Protein AF-A0AAD0YSM2-F1 (afdb_monomer_lite)

Secondary structure (DSSP, 8-state):
--HHHHHHHHGGG-EEEEEEEE--TTS---EEE-TTSSEEEEEEETTEEEEEEEETTEEEEEE--GGGS-GGGSEEEEEEEE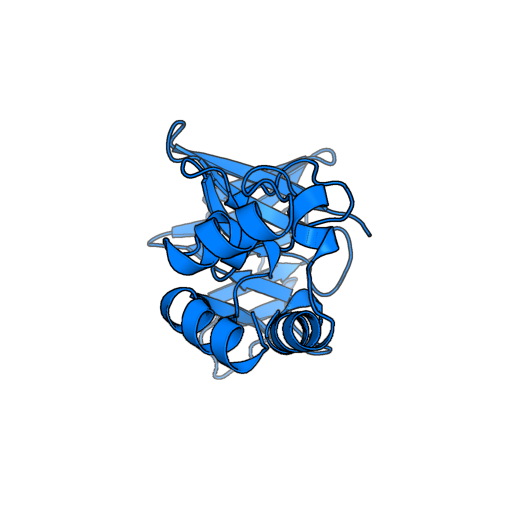EEPPPHHHHHHH--HHHHHHHHHTT--TT-HHHHHTT--HHHHHHHHHH-GGG--S-EEEEEES-PPPPTT-SS-GGG-TTEEEEEEE-SSSSSEEEEEEETTTTEEEEEEE--

Structure (mmCIF, N/CA/C/O backbone):
data_AF-A0AAD0YSM2-F1
#
_entry.id   AF-A0AAD0YSM2-F1
#
loop_
_atom_site.group_PDB
_atom_site.id
_atom_site.type_symbol
_atom_site.label_atom_id
_atom_site.label_alt_id
_atom_site.label_comp_id
_atom_site.label_asym_id
_atom_site.label_entity_id
_atom_site.label_seq_id
_atom_site.pdbx_PDB_ins_code
_atom_site.Cartn_x
_atom_site.Cartn_y
_atom_site.Cartn_z
_atom_site.occupancy
_atom_site.B_iso_or_equiv
_atom_site.auth_seq_id
_atom_site.auth_comp_id
_atom_site.auth_asym_id
_atom_site.auth_atom_id
_atom_site.pdbx_PDB_model_num
ATOM 1 N N . MET A 1 1 ? 18.118 -4.191 -19.104 1.00 91.50 1 MET A N 1
ATOM 2 C CA . MET A 1 1 ? 18.807 -3.754 -17.877 1.00 91.50 1 MET A CA 1
ATOM 3 C C . MET A 1 1 ? 19.107 -4.979 -17.035 1.00 91.50 1 MET A C 1
ATOM 5 O O . MET A 1 1 ? 18.398 -5.968 -17.171 1.00 91.50 1 MET A O 1
ATOM 9 N N . ASN A 1 2 ? 20.163 -4.954 -16.226 1.00 94.19 2 ASN A N 1
ATOM 10 C CA . ASN A 1 2 ? 20.453 -6.033 -15.276 1.00 94.19 2 ASN A CA 1
ATOM 11 C C . ASN A 1 2 ? 19.866 -5.731 -13.883 1.00 94.19 2 ASN A C 1
ATOM 13 O O . ASN A 1 2 ? 19.372 -4.631 -13.636 1.00 94.19 2 ASN A O 1
ATOM 17 N N . ILE A 1 3 ? 19.942 -6.704 -12.973 1.00 96.00 3 ILE A N 1
ATOM 18 C CA . ILE A 1 3 ? 19.353 -6.595 -11.633 1.00 96.00 3 IL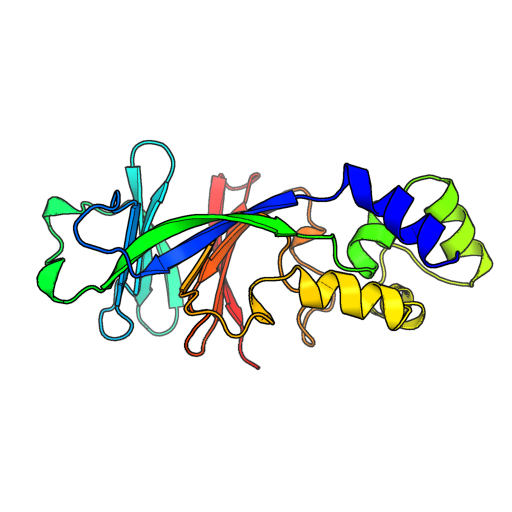E A CA 1
ATOM 19 C C . ILE A 1 3 ? 19.939 -5.454 -10.790 1.00 96.00 3 ILE A C 1
ATOM 21 O O . ILE A 1 3 ? 19.201 -4.789 -10.068 1.00 96.00 3 ILE A O 1
ATOM 25 N N . ASP A 1 4 ? 21.239 -5.180 -10.903 1.00 97.00 4 ASP A N 1
ATOM 26 C CA . ASP A 1 4 ? 21.887 -4.111 -10.135 1.00 97.00 4 ASP A CA 1
ATOM 27 C C . ASP A 1 4 ? 21.393 -2.733 -10.586 1.00 97.00 4 ASP A C 1
ATOM 29 O O . ASP A 1 4 ? 21.067 -1.888 -9.752 1.00 97.00 4 ASP A O 1
ATOM 33 N N . GLN A 1 5 ? 21.246 -2.537 -11.901 1.00 96.81 5 GLN A N 1
ATOM 34 C CA . GLN A 1 5 ? 20.650 -1.326 -12.465 1.00 96.81 5 GLN A CA 1
ATOM 35 C C . GLN A 1 5 ? 19.198 -1.164 -12.006 1.00 96.81 5 GLN A C 1
ATOM 37 O O . GLN A 1 5 ? 18.800 -0.074 -11.611 1.00 96.81 5 GLN A O 1
ATOM 42 N N . LEU A 1 6 ? 18.402 -2.238 -12.013 1.00 97.31 6 LEU A N 1
ATOM 43 C CA . LEU A 1 6 ? 17.011 -2.182 -11.553 1.00 97.31 6 LEU A CA 1
ATOM 44 C C . LEU A 1 6 ? 16.915 -1.800 -10.069 1.00 97.31 6 LEU A C 1
ATOM 46 O O . LEU A 1 6 ? 16.130 -0.923 -9.717 1.00 97.31 6 LEU A O 1
ATOM 50 N N . LYS A 1 7 ? 17.753 -2.388 -9.205 1.00 97.12 7 LYS A N 1
ATOM 51 C CA . LYS A 1 7 ? 17.823 -2.031 -7.777 1.00 97.12 7 LYS A CA 1
ATOM 52 C C . LYS A 1 7 ? 18.184 -0.567 -7.564 1.00 97.12 7 LYS A C 1
ATOM 54 O O . LYS A 1 7 ? 17.585 0.075 -6.704 1.00 97.12 7 LYS A O 1
ATOM 59 N N . GLU A 1 8 ? 19.154 -0.055 -8.322 1.00 97.62 8 GLU A N 1
ATOM 60 C CA . GLU A 1 8 ? 19.565 1.350 -8.273 1.00 97.62 8 GLU A CA 1
ATOM 61 C C . GLU A 1 8 ? 18.401 2.274 -8.644 1.00 97.62 8 GLU A C 1
ATOM 63 O O . GLU A 1 8 ? 18.082 3.193 -7.889 1.00 97.62 8 GLU A O 1
ATOM 68 N N . LYS A 1 9 ? 17.719 1.993 -9.762 1.00 97.62 9 LYS A N 1
ATOM 69 C CA . LYS A 1 9 ? 16.565 2.782 -10.214 1.00 97.62 9 LYS A CA 1
ATOM 70 C C . LYS A 1 9 ? 15.365 2.683 -9.273 1.00 97.62 9 LYS A C 1
ATOM 72 O O . LYS A 1 9 ? 14.605 3.640 -9.169 1.00 97.62 9 LYS A O 1
ATOM 77 N N . ALA A 1 10 ? 15.206 1.564 -8.568 1.00 97.62 10 ALA A N 1
ATOM 78 C CA . ALA A 1 10 ? 14.130 1.365 -7.604 1.00 97.62 10 ALA A CA 1
ATOM 79 C C . ALA A 1 10 ? 14.335 2.130 -6.288 1.00 97.62 10 ALA A C 1
ATOM 81 O O . ALA A 1 10 ? 13.344 2.489 -5.658 1.00 97.62 10 ALA A O 1
ATOM 82 N N . GLN A 1 11 ? 15.579 2.423 -5.876 1.00 97.00 11 GLN A N 1
ATOM 83 C CA . GLN A 1 11 ? 15.870 3.119 -4.609 1.00 97.00 11 GLN A CA 1
ATOM 84 C C . GLN A 1 11 ? 15.017 4.377 -4.355 1.00 97.00 11 GLN A C 1
ATOM 86 O O . GLN A 1 11 ? 14.411 4.462 -3.287 1.00 97.00 11 GLN A O 1
ATOM 91 N N . PRO A 1 12 ? 14.912 5.353 -5.284 1.00 96.62 12 PRO A N 1
ATOM 92 C CA . PRO A 1 12 ? 14.093 6.550 -5.063 1.00 96.62 12 PRO A CA 1
ATOM 93 C C . PRO A 1 12 ? 12.584 6.269 -4.995 1.00 96.62 12 PRO A C 1
ATOM 95 O O . PRO A 1 12 ? 11.820 7.144 -4.594 1.00 96.62 12 PRO A O 1
ATOM 98 N N . MET A 1 13 ? 12.153 5.077 -5.405 1.00 97.00 13 MET A N 1
ATOM 99 C CA . MET A 1 13 ? 10.760 4.643 -5.448 1.00 97.00 13 MET A CA 1
ATOM 100 C C . MET A 1 13 ? 10.394 3.699 -4.295 1.00 97.00 13 MET A C 1
ATOM 102 O O . MET A 1 13 ? 9.237 3.296 -4.187 1.00 97.00 13 MET A O 1
ATOM 106 N N . ILE A 1 14 ? 11.336 3.340 -3.421 1.00 97.88 14 ILE A N 1
ATOM 107 C CA . ILE A 1 14 ? 11.020 2.575 -2.213 1.00 97.88 14 ILE A CA 1
ATOM 108 C C . ILE A 1 14 ? 10.088 3.413 -1.338 1.00 97.88 14 ILE A C 1
ATOM 110 O O . ILE A 1 14 ? 10.361 4.578 -1.035 1.00 97.88 14 ILE A O 1
ATOM 114 N N . ARG A 1 15 ? 8.966 2.818 -0.933 1.00 97.31 15 ARG A N 1
ATOM 115 C CA . ARG A 1 15 ? 7.961 3.487 -0.106 1.00 97.31 15 ARG A CA 1
ATOM 116 C C . ARG A 1 15 ? 7.913 2.865 1.276 1.00 97.31 15 ARG A C 1
ATOM 118 O O . ARG A 1 15 ? 7.951 1.647 1.426 1.00 97.31 15 ARG A O 1
ATOM 125 N N . LYS A 1 16 ? 7.771 3.718 2.290 1.00 97.25 16 LYS A N 1
ATOM 126 C CA . LYS A 1 16 ? 7.485 3.271 3.652 1.00 97.25 16 LYS A CA 1
ATOM 127 C C . LYS A 1 16 ? 6.050 2.778 3.748 1.00 97.25 16 LYS A C 1
ATOM 129 O O . LYS A 1 16 ? 5.141 3.424 3.222 1.00 97.25 16 LYS A O 1
ATOM 134 N N . ALA A 1 17 ? 5.865 1.694 4.482 1.00 96.94 17 ALA A N 1
ATOM 135 C CA . ALA A 1 17 ? 4.561 1.190 4.862 1.00 96.94 17 ALA A CA 1
ATOM 136 C C . ALA A 1 17 ? 4.496 0.958 6.371 1.00 96.94 17 ALA A C 1
ATOM 138 O O . ALA A 1 17 ? 5.507 0.693 7.026 1.00 96.94 17 ALA A O 1
ATOM 139 N N . LYS A 1 18 ? 3.287 1.060 6.917 1.00 97.06 18 LYS A N 1
ATOM 140 C CA . LYS A 1 18 ? 2.985 0.667 8.293 1.00 97.06 18 LYS A CA 1
ATOM 141 C C . LYS A 1 18 ? 2.187 -0.620 8.262 1.00 97.06 18 LYS A C 1
ATOM 143 O O . LYS A 1 18 ? 1.128 -0.652 7.649 1.00 97.06 18 LYS A O 1
ATOM 148 N N . LEU A 1 19 ? 2.691 -1.657 8.908 1.00 96.94 19 LEU A N 1
ATOM 149 C CA . LEU A 1 19 ? 2.036 -2.953 9.018 1.00 96.94 19 LEU A CA 1
ATOM 150 C C . LEU A 1 19 ? 1.260 -2.989 10.328 1.00 96.94 19 LEU A C 1
ATOM 152 O O . LEU A 1 19 ? 1.814 -2.634 11.370 1.00 96.94 19 LEU A O 1
ATOM 156 N N . PHE A 1 20 ? 0.010 -3.431 10.268 1.00 96.94 20 PHE A N 1
ATOM 157 C CA . PHE A 1 20 ? -0.835 -3.607 11.440 1.00 96.94 20 PHE A CA 1
ATOM 158 C C . PHE A 1 20 ? -0.784 -5.060 11.896 1.00 96.94 20 PHE A C 1
ATOM 160 O O . PHE A 1 20 ? -1.179 -5.964 11.161 1.00 96.94 20 PHE A O 1
ATOM 167 N N . THR A 1 21 ? -0.298 -5.270 13.114 1.00 95.94 21 THR A N 1
ATOM 168 C CA . THR A 1 21 ? -0.151 -6.587 13.751 1.00 95.94 21 THR A CA 1
ATOM 169 C C . THR A 1 21 ? -0.798 -6.566 15.132 1.00 95.94 21 THR A C 1
ATOM 171 O O . THR A 1 21 ? -0.990 -5.489 15.698 1.00 95.94 21 THR A O 1
ATOM 174 N N . SER A 1 22 ? -1.096 -7.732 15.710 1.00 96.19 22 SER A N 1
ATOM 175 C CA . SER A 1 22 ? -1.656 -7.836 17.068 1.00 96.19 22 SER A CA 1
ATOM 176 C C . SER A 1 22 ? -0.847 -7.037 18.096 1.00 96.19 22 SER A C 1
ATOM 178 O O . SER A 1 22 ? 0.371 -7.192 18.195 1.00 96.19 22 SER A O 1
ATOM 180 N N . ALA A 1 23 ? -1.531 -6.197 18.872 1.00 97.12 23 ALA A N 1
ATOM 181 C CA . ALA A 1 23 ? -0.944 -5.431 19.965 1.00 97.12 23 ALA A CA 1
ATOM 182 C C . ALA A 1 23 ? -0.864 -6.267 21.249 1.00 97.12 23 ALA A C 1
ATOM 184 O O . ALA A 1 23 ? -1.792 -7.000 21.596 1.00 97.12 23 ALA A O 1
ATOM 185 N N . ASN A 1 24 ? 0.218 -6.097 22.003 1.00 95.12 24 ASN A N 1
ATOM 186 C CA . ASN A 1 24 ? 0.296 -6.527 23.396 1.00 95.12 24 ASN A CA 1
ATOM 187 C C . ASN A 1 24 ? -0.180 -5.405 24.352 1.00 95.12 24 ASN A C 1
ATOM 189 O O . ASN A 1 24 ? -0.462 -4.282 23.936 1.00 95.12 24 ASN A O 1
ATOM 193 N N . ASP A 1 25 ? -0.266 -5.694 25.656 1.00 92.12 25 ASP A N 1
ATOM 194 C CA . ASP A 1 25 ? -0.774 -4.741 26.662 1.00 92.12 25 ASP A CA 1
ATOM 195 C C . ASP A 1 25 ? 0.056 -3.452 26.807 1.00 92.12 25 ASP A C 1
ATOM 197 O O . ASP A 1 25 ? -0.462 -2.444 27.292 1.00 92.12 25 ASP A O 1
ATOM 201 N N . ALA A 1 26 ? 1.338 -3.481 26.435 1.00 93.69 26 ALA A N 1
ATOM 202 C CA . ALA A 1 26 ? 2.249 -2.345 26.532 1.00 93.69 26 ALA A CA 1
ATOM 203 C C . ALA A 1 26 ? 2.289 -1.486 25.257 1.00 93.69 26 ALA A C 1
ATOM 205 O O . ALA A 1 26 ? 2.823 -0.375 25.304 1.00 93.69 26 ALA A O 1
ATOM 206 N N . ASP A 1 27 ? 1.745 -1.980 24.144 1.00 95.44 27 ASP A N 1
ATOM 207 C CA . ASP A 1 27 ? 1.767 -1.281 22.863 1.00 95.44 27 ASP A CA 1
ATOM 208 C C . ASP A 1 27 ? 0.724 -0.154 22.806 1.00 95.44 27 ASP A C 1
ATOM 210 O O . ASP A 1 27 ? -0.348 -0.209 23.421 1.00 95.44 27 ASP A O 1
ATOM 214 N N . GLU A 1 28 ? 1.015 0.875 22.005 1.00 93.75 28 GLU A N 1
ATOM 215 C CA . GLU A 1 28 ? -0.007 1.836 21.597 1.00 93.75 28 GLU A CA 1
ATOM 216 C C . GLU A 1 28 ? -0.979 1.160 20.620 1.00 93.75 28 GLU A C 1
ATOM 218 O O . GLU A 1 28 ? -0.577 0.629 19.588 1.00 93.75 28 GLU A O 1
ATOM 223 N N . LYS A 1 29 ? -2.274 1.199 20.942 1.00 95.12 29 LYS A N 1
ATOM 224 C CA . LYS A 1 29 ? -3.337 0.631 20.105 1.00 95.12 29 LYS A CA 1
ATOM 225 C C . LYS A 1 29 ? -3.768 1.663 19.073 1.00 95.12 29 LYS A C 1
ATOM 227 O O . LYS A 1 29 ? -4.443 2.639 19.409 1.00 95.12 29 LYS A O 1
ATOM 232 N N . THR A 1 30 ? -3.363 1.456 17.830 1.00 95.88 30 THR A N 1
ATOM 233 C CA . THR A 1 30 ? -3.569 2.396 16.716 1.00 95.88 30 THR A CA 1
ATOM 234 C C . THR A 1 30 ? -4.654 1.938 15.748 1.00 95.88 30 THR A C 1
ATOM 236 O O . THR A 1 30 ? -5.193 2.759 15.000 1.00 95.88 30 THR A O 1
ATOM 239 N N . ALA A 1 31 ? -5.013 0.654 15.791 1.00 97.88 31 ALA A N 1
ATOM 240 C CA . ALA A 1 31 ? -6.102 0.080 15.022 1.00 97.88 31 ALA A CA 1
ATOM 241 C C . ALA A 1 31 ? -6.778 -1.081 15.768 1.00 97.88 31 ALA A C 1
ATOM 243 O O . ALA A 1 31 ? -6.287 -1.558 16.791 1.00 97.88 31 ALA A O 1
ATOM 244 N N . TYR A 1 32 ? -7.919 -1.515 15.249 1.00 97.88 32 TYR A N 1
ATOM 245 C CA . TYR A 1 32 ? -8.696 -2.653 15.720 1.00 97.88 32 TYR A CA 1
ATOM 246 C C . TYR A 1 32 ? -9.259 -3.397 14.513 1.00 97.88 32 TYR A C 1
ATOM 248 O O . TYR A 1 32 ? -9.601 -2.765 13.516 1.00 97.88 32 TYR A O 1
ATOM 256 N N . THR A 1 33 ? -9.384 -4.715 14.601 1.00 96.75 33 THR A N 1
ATOM 257 C CA . THR A 1 33 ? -10.000 -5.526 13.542 1.00 96.75 33 THR A CA 1
ATOM 258 C C . THR A 1 33 ? -10.954 -6.564 14.118 1.00 96.75 33 THR A C 1
ATOM 260 O O . THR A 1 33 ? -10.734 -7.066 15.227 1.00 96.75 33 THR A O 1
ATOM 263 N N . ASN A 1 34 ? -12.031 -6.849 13.389 1.00 95.06 34 ASN A N 1
ATOM 264 C CA . ASN A 1 34 ? -12.968 -7.924 13.680 1.00 95.06 34 ASN A CA 1
ATOM 265 C C . ASN A 1 34 ? -13.746 -8.329 12.419 1.00 95.06 34 ASN A C 1
ATOM 267 O O . ASN A 1 34 ? -14.662 -7.641 11.983 1.00 95.06 34 ASN A O 1
ATOM 271 N N . GLU A 1 35 ? -13.449 -9.509 11.890 1.00 89.38 35 GLU A N 1
ATOM 272 C CA . GLU A 1 35 ? -14.098 -10.062 10.699 1.00 89.38 35 GLU A CA 1
ATOM 273 C C . GLU A 1 35 ? -15.473 -10.698 10.965 1.00 89.38 35 GLU A C 1
ATOM 275 O O . GLU A 1 35 ? -16.018 -11.406 10.129 1.00 89.38 35 GLU A O 1
ATOM 280 N N . ASN A 1 36 ? -16.068 -10.515 12.136 1.00 90.62 36 ASN A N 1
ATOM 281 C CA . ASN A 1 36 ? -17.442 -10.963 12.386 1.00 90.62 36 ASN A CA 1
ATOM 282 C C . ASN A 1 36 ? -18.404 -9.793 12.587 1.00 90.62 36 ASN A C 1
ATOM 284 O O . ASN A 1 36 ? -19.608 -10.008 12.711 1.00 90.62 36 ASN A O 1
ATOM 288 N N . GLU A 1 37 ? -17.882 -8.569 12.616 1.00 93.75 37 GLU A N 1
ATOM 289 C CA . GLU A 1 37 ? -18.668 -7.352 12.763 1.00 93.75 37 GLU A CA 1
ATOM 290 C C . GLU A 1 37 ? -18.729 -6.604 11.425 1.00 93.75 37 GLU A C 1
ATOM 292 O O . GLU A 1 37 ? -17.757 -6.628 10.671 1.00 93.75 37 GLU A O 1
ATOM 297 N N . PRO A 1 38 ? -19.823 -5.874 11.137 1.00 94.69 38 PRO A N 1
ATOM 298 C CA . PRO A 1 38 ? -19.911 -5.030 9.942 1.00 94.69 38 PRO A CA 1
ATOM 299 C C . PRO A 1 38 ? -18.768 -4.012 9.844 1.00 94.69 38 PRO A C 1
ATOM 301 O O . PRO A 1 38 ? -18.265 -3.718 8.765 1.00 94.69 38 PRO A O 1
ATOM 304 N N . LEU A 1 39 ? -18.322 -3.486 10.985 1.00 96.62 39 LEU A N 1
ATOM 305 C CA . LEU A 1 39 ? -17.166 -2.607 11.071 1.00 96.62 39 LEU A CA 1
ATOM 306 C C . LEU A 1 39 ? -15.891 -3.455 11.183 1.00 96.62 39 LEU A C 1
ATOM 308 O O . LEU A 1 39 ? -15.405 -3.726 12.276 1.00 96.62 39 LEU A O 1
ATOM 312 N N . ARG A 1 40 ? -15.366 -3.886 10.037 1.00 95.75 40 ARG A N 1
ATOM 313 C CA . ARG A 1 40 ? -14.297 -4.890 9.926 1.00 95.75 40 ARG A CA 1
ATOM 314 C C . ARG A 1 40 ? -12.949 -4.408 10.447 1.00 95.75 40 ARG A C 1
ATOM 316 O O . ARG A 1 40 ? -12.225 -5.158 11.090 1.00 95.75 40 ARG A O 1
ATOM 323 N N . PHE A 1 41 ? -12.604 -3.151 10.180 1.00 97.62 41 PHE A N 1
ATOM 324 C CA . PHE A 1 41 ? -11.315 -2.562 10.549 1.00 97.62 41 PHE A CA 1
ATOM 325 C C . PHE A 1 41 ? -11.505 -1.118 10.997 1.00 97.62 41 PHE A C 1
ATOM 327 O O . PHE A 1 41 ? -12.243 -0.369 10.368 1.00 97.62 41 PHE A O 1
ATOM 334 N N . ILE A 1 42 ? -10.835 -0.708 12.069 1.00 98.25 42 ILE A N 1
ATOM 335 C CA . ILE A 1 42 ? -10.905 0.639 12.643 1.00 98.25 42 ILE A CA 1
ATOM 336 C C . ILE A 1 42 ? -9.477 1.134 12.818 1.00 98.25 42 ILE A C 1
ATOM 338 O O . ILE A 1 42 ? -8.661 0.443 13.414 1.00 98.25 42 ILE A O 1
ATOM 342 N N . VAL A 1 43 ? -9.159 2.335 12.351 1.00 98.00 43 VAL A N 1
ATOM 343 C CA . VAL A 1 43 ? -7.798 2.878 12.397 1.00 98.00 43 VAL A CA 1
ATOM 344 C C . VAL A 1 43 ? -7.798 4.360 12.724 1.00 98.00 43 VAL A C 1
ATOM 346 O O . VAL A 1 43 ? -8.646 5.128 12.263 1.00 98.00 43 VAL A O 1
ATOM 349 N N . LYS A 1 44 ? -6.812 4.783 13.514 1.00 94.81 44 LYS A N 1
ATOM 350 C CA . LYS A 1 44 ? -6.548 6.198 13.748 1.00 94.81 44 LYS A CA 1
ATOM 351 C C . LYS A 1 44 ? -5.884 6.783 12.503 1.00 94.81 44 LYS A C 1
ATOM 353 O O . LYS A 1 44 ? -4.703 6.555 12.239 1.00 94.81 44 LYS A O 1
ATOM 358 N N . TYR A 1 45 ? -6.648 7.532 11.716 1.00 92.06 45 TYR A N 1
ATOM 359 C CA . TYR A 1 45 ? -6.196 8.114 10.458 1.00 92.06 45 TYR A CA 1
ATOM 360 C C . TYR A 1 45 ? -6.334 9.637 10.495 1.00 92.06 45 TYR A C 1
ATOM 362 O O . TYR A 1 45 ? -7.432 10.184 10.602 1.00 92.06 45 TYR A O 1
ATOM 370 N N . SER A 1 46 ? -5.193 10.325 10.401 1.00 86.81 46 SER A N 1
ATOM 371 C CA . SER A 1 46 ? -5.088 11.765 10.665 1.00 86.81 46 SER A CA 1
ATOM 372 C C . SER A 1 46 ? -5.568 12.085 12.091 1.00 86.81 46 SER A C 1
ATOM 374 O O . SER A 1 46 ? -5.100 11.452 13.038 1.00 86.81 46 SER A O 1
ATOM 376 N N . ASP A 1 47 ? -6.495 13.030 12.258 1.00 88.94 47 ASP A N 1
ATOM 377 C CA . ASP A 1 47 ? -7.005 13.460 13.567 1.00 88.94 47 ASP A CA 1
ATOM 378 C C . ASP A 1 47 ? -8.335 12.785 13.955 1.00 88.94 47 ASP A C 1
ATOM 380 O O . ASP A 1 47 ? -9.008 13.232 14.885 1.00 88.94 47 ASP A O 1
ATOM 384 N N . GLN A 1 48 ? -8.737 11.717 13.255 1.00 94.62 48 GLN A N 1
ATOM 385 C CA . GLN A 1 48 ? -9.993 11.009 13.513 1.00 94.62 48 GLN A CA 1
ATOM 386 C C . GLN A 1 48 ? -9.849 9.488 13.408 1.00 94.62 48 GLN A C 1
ATOM 388 O O . GLN A 1 48 ? -8.884 8.961 12.854 1.00 94.62 48 GLN A O 1
ATOM 393 N N . TRP A 1 49 ? -10.832 8.774 13.951 1.00 97.38 49 TRP A N 1
ATOM 394 C CA . TRP A 1 49 ? -10.988 7.348 13.704 1.00 97.38 49 TRP A CA 1
ATOM 395 C C . TRP A 1 49 ? -11.758 7.150 12.407 1.00 97.38 49 TRP A C 1
ATOM 397 O O . TRP A 1 49 ? -12.806 7.757 12.194 1.00 97.38 49 TRP A O 1
ATOM 407 N N . MET A 1 50 ? -11.213 6.306 11.547 1.00 98.06 50 MET A N 1
ATOM 408 C CA . MET A 1 50 ? -11.854 5.839 10.329 1.00 98.06 50 MET A CA 1
ATOM 409 C C . MET A 1 50 ? -12.087 4.343 10.463 1.00 98.06 50 MET A C 1
ATOM 411 O O . MET A 1 50 ? -11.369 3.673 11.207 1.00 98.06 50 MET A O 1
ATOM 415 N N . GLY A 1 51 ? -13.049 3.808 9.730 1.00 97.56 51 GLY A N 1
ATOM 416 C CA . GLY A 1 51 ? -13.240 2.377 9.677 1.00 97.56 51 GLY A CA 1
ATOM 417 C C . GLY A 1 51 ? -13.752 1.882 8.342 1.00 97.56 51 GLY A C 1
ATOM 418 O O . GLY A 1 51 ? -14.435 2.602 7.615 1.00 97.56 51 GLY A O 1
ATOM 419 N N . LEU A 1 52 ? -13.368 0.646 8.041 1.00 97.94 52 LEU A N 1
ATOM 420 C CA . LEU A 1 52 ? -13.869 -0.136 6.932 1.00 97.94 52 LEU A CA 1
ATOM 421 C C . LEU A 1 52 ? -15.176 -0.795 7.369 1.00 97.94 52 LEU A C 1
ATOM 423 O O . LEU A 1 52 ? -15.167 -1.684 8.219 1.00 97.94 52 LEU A O 1
ATOM 427 N N . MET A 1 53 ? -16.282 -0.320 6.814 1.00 96.88 53 MET A N 1
ATOM 428 C CA . MET A 1 53 ? -17.617 -0.856 7.032 1.00 96.88 53 MET A CA 1
ATOM 429 C C . MET A 1 53 ? -18.020 -1.711 5.836 1.00 96.88 53 MET A C 1
ATOM 431 O O . MET A 1 53 ? -17.840 -1.286 4.696 1.00 96.88 53 MET A O 1
ATOM 435 N N . GLU A 1 54 ? -18.603 -2.868 6.106 1.00 95.44 54 GLU A N 1
ATOM 436 C CA . GLU A 1 54 ? -19.258 -3.722 5.124 1.00 95.44 54 GLU A CA 1
ATOM 437 C C . GLU A 1 54 ? -20.770 -3.706 5.357 1.00 95.44 54 GLU A C 1
ATOM 439 O O . GLU A 1 54 ? -21.262 -4.093 6.420 1.00 95.44 54 GLU A O 1
ATOM 444 N N . GLU A 1 55 ? -21.521 -3.265 4.352 1.00 94.00 55 GLU A N 1
ATOM 445 C CA . GLU A 1 55 ? -22.980 -3.293 4.353 1.00 94.00 55 GLU A CA 1
ATOM 446 C C . GLU A 1 55 ? -23.473 -3.846 3.018 1.00 94.00 55 GLU A C 1
ATOM 448 O O . GLU A 1 55 ? -23.145 -3.308 1.970 1.00 94.00 55 GLU A O 1
ATOM 453 N N . GLN A 1 56 ? -24.305 -4.893 3.052 1.00 90.12 56 GLN A N 1
ATOM 454 C CA . GLN A 1 56 ? -24.896 -5.490 1.840 1.00 90.12 56 GLN A CA 1
ATOM 455 C C . GLN A 1 56 ? -23.850 -5.901 0.788 1.00 90.12 56 GLN A C 1
ATOM 457 O O . GLN A 1 56 ? -24.063 -5.677 -0.400 1.00 90.12 56 GLN A O 1
ATOM 462 N N . ASP A 1 57 ? -22.744 -6.499 1.237 1.00 86.12 57 ASP A N 1
ATOM 463 C CA . ASP A 1 57 ? -21.619 -6.921 0.393 1.00 86.12 57 ASP A CA 1
ATOM 464 C C . ASP A 1 57 ? -20.882 -5.746 -0.299 1.00 86.12 57 ASP A C 1
ATOM 466 O O . ASP A 1 57 ? -20.148 -5.946 -1.261 1.00 86.12 57 ASP A O 1
ATOM 470 N N . GLU A 1 58 ? -21.054 -4.508 0.185 1.00 94.19 58 GLU A N 1
ATOM 471 C CA . GLU A 1 58 ? -20.296 -3.335 -0.263 1.00 94.19 58 GLU A CA 1
ATOM 472 C C . GLU A 1 58 ? -19.408 -2.788 0.860 1.00 94.19 58 GLU A C 1
ATOM 474 O O . GLU A 1 58 ? -19.847 -2.588 1.998 1.00 94.19 58 GLU A O 1
ATOM 479 N N . PHE A 1 59 ? -18.153 -2.487 0.522 1.00 96.75 59 PHE A N 1
ATOM 480 C CA . PHE A 1 59 ? -17.191 -1.896 1.446 1.00 96.75 59 PHE A CA 1
ATOM 481 C C . PHE A 1 59 ? -17.151 -0.371 1.334 1.00 96.75 59 PHE A C 1
ATOM 483 O O . PHE A 1 59 ? -17.111 0.200 0.244 1.00 96.75 59 PHE A O 1
ATOM 490 N N . SER A 1 60 ? -17.069 0.309 2.476 1.00 97.44 60 SER A N 1
ATOM 491 C CA . SER A 1 60 ? -16.894 1.760 2.552 1.00 97.44 60 SER A CA 1
ATOM 492 C C . SER A 1 60 ? -15.911 2.145 3.655 1.00 97.44 60 SER A C 1
ATOM 494 O O . SER A 1 60 ? -15.822 1.479 4.684 1.00 97.44 60 SER A O 1
ATOM 496 N N . PHE A 1 61 ? -15.154 3.224 3.447 1.00 97.88 61 PHE A N 1
ATOM 497 C CA . PHE A 1 61 ? -14.200 3.732 4.433 1.00 97.88 61 PHE A CA 1
ATOM 498 C C . PHE A 1 61 ? -14.671 5.082 4.971 1.00 97.88 61 PHE A C 1
ATOM 500 O O . PHE A 1 61 ? -14.634 6.097 4.272 1.00 97.88 61 PHE A O 1
ATOM 507 N N . VAL A 1 62 ? -15.160 5.089 6.212 1.00 96.81 62 VAL A N 1
ATOM 508 C CA . VAL A 1 62 ? -15.934 6.208 6.771 1.00 96.81 62 VAL A CA 1
ATOM 509 C C . VAL A 1 62 ? -15.456 6.608 8.169 1.00 96.81 62 VAL A C 1
ATOM 511 O O . VAL A 1 62 ? -14.863 5.790 8.871 1.00 96.81 62 VAL A O 1
ATOM 514 N N . PRO A 1 63 ? -15.694 7.859 8.608 1.00 97.00 63 PRO A N 1
ATOM 515 C CA . PRO A 1 63 ? -15.415 8.267 9.981 1.00 97.00 63 PRO A CA 1
ATOM 516 C C . PRO A 1 63 ? -16.223 7.456 11.000 1.00 97.00 63 PRO A C 1
ATOM 518 O O . PRO A 1 63 ? -17.400 7.170 10.787 1.00 97.00 63 PRO A O 1
ATOM 521 N N . VAL A 1 64 ? -15.605 7.144 12.140 1.00 96.69 64 VAL A N 1
ATOM 522 C CA . VAL A 1 64 ? -16.204 6.343 13.215 1.00 96.69 64 VAL A CA 1
ATOM 523 C C . VAL A 1 64 ? -16.074 7.065 14.556 1.00 96.69 64 VAL A C 1
ATOM 525 O O . VAL A 1 64 ? -15.020 7.594 14.905 1.00 96.69 64 VAL A O 1
ATOM 528 N N . HIS A 1 65 ? -17.144 7.041 15.351 1.00 95.06 65 HIS A N 1
ATOM 529 C CA . HIS A 1 65 ? -17.108 7.434 16.760 1.00 95.06 65 HIS A CA 1
ATOM 530 C C . HIS A 1 65 ? -16.709 6.230 17.611 1.00 95.06 65 HIS A C 1
ATOM 532 O O . HIS A 1 65 ? -17.566 5.447 18.019 1.00 95.06 65 HIS A O 1
ATOM 538 N N . ILE A 1 66 ? -15.407 6.057 17.845 1.00 94.19 66 ILE A N 1
ATOM 539 C CA . ILE A 1 66 ? -14.872 4.846 18.482 1.00 94.19 66 ILE A CA 1
ATOM 540 C C . ILE A 1 66 ? -15.455 4.592 19.880 1.00 94.19 66 ILE A C 1
ATOM 542 O O . ILE A 1 66 ? -15.592 3.446 20.289 1.00 94.19 66 ILE A O 1
ATOM 546 N N . GLU A 1 67 ? -15.865 5.637 20.605 1.00 93.94 67 GLU A N 1
ATOM 547 C CA . GLU A 1 67 ? -16.457 5.524 21.942 1.00 93.94 67 GLU A CA 1
ATOM 548 C C . GLU A 1 67 ? -17.832 4.837 21.940 1.00 93.94 67 GLU A C 1
ATOM 550 O O . GLU A 1 67 ? -18.305 4.407 22.991 1.00 93.94 67 GLU A O 1
ATOM 555 N N . ALA A 1 68 ? -18.482 4.754 20.776 1.00 93.19 68 ALA A N 1
ATOM 556 C CA . ALA A 1 68 ? -19.746 4.051 20.589 1.00 93.19 68 ALA A CA 1
ATOM 557 C C . ALA A 1 68 ? -19.563 2.579 20.173 1.00 93.19 68 ALA A C 1
ATOM 559 O O . ALA A 1 68 ? -20.555 1.858 20.076 1.00 93.19 68 ALA A O 1
ATOM 560 N N . VAL A 1 69 ? -18.325 2.135 19.925 1.00 95.25 69 VAL A N 1
ATOM 561 C CA . VAL A 1 69 ? -18.004 0.769 19.496 1.00 95.25 69 VAL A CA 1
ATOM 562 C C . VAL A 1 69 ? -17.616 -0.077 20.709 1.00 95.25 69 VAL A C 1
ATOM 564 O O . VAL A 1 69 ? -16.789 0.328 21.527 1.00 95.25 69 VAL A O 1
ATOM 567 N N . ASP A 1 70 ? -18.184 -1.278 20.821 1.00 9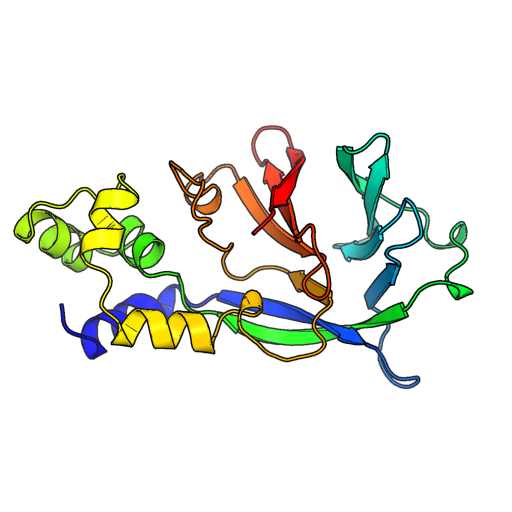4.62 70 ASP A N 1
ATOM 568 C CA . ASP A 1 70 ? -17.731 -2.264 21.803 1.00 94.62 70 ASP A CA 1
ATOM 569 C C . ASP A 1 70 ? -16.433 -2.925 21.322 1.00 94.62 70 ASP A C 1
ATOM 571 O O . ASP A 1 70 ? -16.441 -3.930 20.617 1.00 94.62 70 ASP A O 1
ATOM 575 N N . LEU A 1 71 ? -15.297 -2.350 21.715 1.00 95.75 71 LEU A N 1
ATOM 576 C CA . LEU A 1 71 ? -13.973 -2.852 21.341 1.00 95.75 71 LEU A CA 1
ATOM 577 C C . LEU A 1 71 ? -13.609 -4.189 22.010 1.00 95.75 71 LEU A C 1
ATOM 579 O O . LEU A 1 71 ? -12.557 -4.742 21.704 1.00 95.75 71 LEU A O 1
ATOM 583 N N . SER A 1 72 ? -14.426 -4.716 22.930 1.00 94.50 72 SER A N 1
ATOM 584 C CA . SER A 1 72 ? -14.104 -5.969 23.626 1.00 94.50 72 SER A CA 1
ATOM 585 C C . SER A 1 72 ? -14.169 -7.203 22.721 1.00 94.50 72 SER A C 1
ATOM 587 O O . SER A 1 72 ? -13.532 -8.209 23.034 1.00 94.50 72 SER A O 1
ATOM 589 N N . SER A 1 73 ? -14.892 -7.121 21.598 1.00 94.62 73 SER A N 1
ATOM 590 C CA . SER A 1 73 ? -14.930 -8.165 20.571 1.00 94.62 73 SER A CA 1
ATOM 591 C C . SER A 1 73 ? -13.813 -8.037 19.528 1.00 94.62 73 SER A C 1
ATOM 593 O O . SER A 1 73 ? -13.655 -8.938 18.712 1.00 94.62 73 SER A O 1
ATOM 595 N N . TYR A 1 74 ? -13.029 -6.955 19.547 1.00 97.06 74 TYR A N 1
ATOM 596 C CA . TYR A 1 74 ? -12.023 -6.660 18.528 1.00 97.06 74 TYR A CA 1
ATOM 597 C C . TYR A 1 74 ? -10.619 -7.094 18.946 1.00 97.06 74 TYR A C 1
ATOM 599 O O . TYR A 1 74 ? -10.230 -7.008 20.113 1.00 97.06 74 TYR A O 1
ATOM 607 N N . ILE A 1 75 ? -9.811 -7.466 17.954 1.00 96.31 75 ILE A N 1
ATOM 608 C CA . ILE A 1 75 ? -8.367 -7.622 18.115 1.00 96.31 75 ILE A CA 1
ATOM 609 C C . ILE A 1 75 ? -7.744 -6.229 18.032 1.00 96.31 75 ILE A C 1
ATOM 611 O O . ILE A 1 75 ? -7.874 -5.541 17.020 1.00 96.31 75 ILE A O 1
ATOM 615 N N . ALA A 1 76 ? -7.079 -5.799 19.103 1.00 97.62 76 ALA A N 1
ATOM 616 C CA . ALA A 1 76 ? -6.326 -4.551 19.106 1.00 97.62 76 ALA A CA 1
ATOM 617 C C . ALA A 1 76 ? -5.017 -4.718 18.328 1.00 97.62 76 ALA A C 1
ATOM 619 O O . ALA A 1 76 ? -4.318 -5.718 18.490 1.00 97.62 76 ALA A O 1
ATOM 620 N N . LEU A 1 77 ? -4.672 -3.717 17.525 1.00 97.56 77 LEU A N 1
ATOM 621 C CA . LEU A 1 77 ? -3.518 -3.729 16.638 1.00 97.56 77 LEU A CA 1
ATOM 622 C C . LEU A 1 77 ? -2.569 -2.568 16.951 1.00 97.56 77 LEU A C 1
ATOM 624 O O . LEU A 1 77 ? -2.987 -1.485 17.375 1.00 97.56 77 LEU A O 1
ATOM 628 N N . THR A 1 78 ? -1.286 -2.816 16.715 1.00 97.12 78 THR A N 1
ATOM 629 C CA . THR A 1 78 ? -0.193 -1.840 16.767 1.00 97.12 78 THR A CA 1
ATOM 630 C C . THR A 1 78 ? 0.462 -1.729 15.389 1.00 97.12 78 THR A C 1
ATOM 632 O O . THR A 1 78 ? 0.174 -2.516 14.486 1.00 97.12 78 THR A O 1
ATOM 635 N N . GLU A 1 79 ? 1.339 -0.744 15.216 1.00 95.75 79 GLU A N 1
ATOM 636 C CA . GLU A 1 79 ? 2.048 -0.478 13.964 1.00 95.75 79 GLU A CA 1
ATOM 637 C C . GLU A 1 79 ? 3.525 -0.880 14.050 1.00 95.75 79 GLU A C 1
ATOM 639 O O . GLU A 1 79 ? 4.226 -0.545 15.007 1.00 95.75 79 GLU A O 1
ATOM 644 N N . ARG A 1 80 ? 4.034 -1.501 12.983 1.00 94.62 80 ARG A N 1
ATOM 645 C CA . ARG A 1 80 ? 5.475 -1.606 12.699 1.00 94.62 80 ARG A CA 1
ATOM 646 C C . ARG A 1 80 ? 5.785 -1.013 11.328 1.00 94.62 80 ARG A C 1
ATOM 648 O O . ARG A 1 80 ? 4.967 -1.105 10.418 1.00 94.62 80 ARG A O 1
ATOM 655 N N . GLU A 1 81 ? 6.950 -0.396 11.167 1.00 96.12 81 GLU A N 1
ATOM 656 C CA . GLU A 1 81 ? 7.367 0.162 9.875 1.00 96.12 81 GLU A CA 1
ATOM 657 C C . GLU A 1 81 ? 8.105 -0.879 9.028 1.00 96.12 81 GLU A C 1
ATOM 659 O O . GLU A 1 81 ? 8.858 -1.701 9.551 1.00 96.12 81 GLU A O 1
ATOM 664 N N . THR A 1 82 ? 7.916 -0.803 7.714 1.00 96.06 82 THR A N 1
ATOM 665 C CA . THR A 1 82 ? 8.722 -1.509 6.716 1.00 96.06 82 THR A CA 1
ATOM 666 C C . THR A 1 82 ? 8.933 -0.631 5.481 1.00 96.06 82 THR A C 1
ATOM 668 O O . THR A 1 82 ? 8.337 0.443 5.345 1.00 96.06 82 THR A O 1
ATOM 671 N N . GLU A 1 83 ? 9.769 -1.103 4.568 1.00 96.94 83 GLU A N 1
ATOM 672 C CA . GLU A 1 83 ? 10.019 -0.504 3.263 1.00 96.94 83 GLU A CA 1
ATOM 673 C C . GLU A 1 83 ? 9.655 -1.505 2.167 1.00 96.94 83 GLU A C 1
ATOM 675 O O . GLU A 1 83 ? 10.021 -2.675 2.242 1.00 96.94 83 GLU A O 1
ATOM 680 N N . ILE A 1 84 ? 8.922 -1.038 1.158 1.00 96.94 84 ILE A N 1
ATOM 681 C CA . ILE A 1 84 ? 8.403 -1.865 0.067 1.00 96.94 84 ILE A CA 1
ATOM 682 C C . ILE A 1 84 ? 9.012 -1.370 -1.244 1.00 96.94 84 ILE A C 1
ATOM 684 O O . ILE A 1 84 ? 8.928 -0.176 -1.569 1.00 96.94 84 ILE A O 1
ATOM 688 N N . TYR A 1 85 ? 9.619 -2.285 -2.002 1.00 97.56 85 TYR A N 1
ATOM 689 C CA . TYR A 1 85 ? 10.081 -2.000 -3.361 1.00 97.56 85 TYR A CA 1
ATOM 690 C C . TYR A 1 85 ? 8.884 -1.780 -4.296 1.00 97.56 85 TYR A C 1
ATOM 692 O O . TYR A 1 85 ? 7.826 -2.369 -4.085 1.00 97.56 85 TYR A O 1
ATOM 700 N N . PRO A 1 86 ? 8.997 -0.945 -5.342 1.00 97.06 86 PRO A N 1
ATOM 701 C CA . PRO A 1 86 ? 7.955 -0.893 -6.359 1.00 97.06 86 PRO A CA 1
ATOM 702 C C . PRO A 1 86 ? 7.879 -2.232 -7.110 1.00 97.06 86 PRO A C 1
ATOM 704 O O . PRO A 1 86 ? 8.937 -2.801 -7.416 1.00 97.06 86 PRO A O 1
ATOM 707 N N . PRO A 1 87 ? 6.671 -2.704 -7.477 1.00 95.88 87 PRO A N 1
ATOM 708 C CA . PRO A 1 87 ? 6.545 -3.798 -8.434 1.00 95.88 87 PRO A CA 1
ATOM 709 C C . PRO A 1 87 ? 7.207 -3.405 -9.760 1.00 95.88 87 PRO A C 1
ATOM 711 O O . PRO A 1 87 ? 7.292 -2.214 -10.093 1.00 95.88 87 PRO A O 1
ATOM 714 N N . PHE A 1 88 ? 7.700 -4.397 -10.505 1.00 96.81 88 PHE A N 1
ATOM 715 C CA . PHE A 1 88 ? 8.525 -4.180 -11.698 1.00 96.81 88 PHE A CA 1
ATOM 716 C C . PHE A 1 88 ? 7.845 -3.252 -12.706 1.00 96.81 88 PHE A C 1
ATOM 718 O O . PHE A 1 88 ? 8.438 -2.285 -13.178 1.00 96.81 88 PHE A O 1
ATOM 725 N N . GLU A 1 89 ? 6.570 -3.490 -12.978 1.00 96.75 89 GLU A N 1
ATOM 726 C CA . GLU A 1 89 ? 5.780 -2.750 -13.953 1.00 96.75 89 GLU A CA 1
ATOM 727 C C . GLU A 1 89 ? 5.621 -1.292 -13.527 1.00 96.75 89 GLU A C 1
ATOM 729 O O . GLU A 1 89 ? 5.651 -0.390 -14.355 1.00 96.75 89 GLU A O 1
ATOM 734 N N . THR A 1 90 ? 5.549 -1.021 -12.225 1.00 96.50 90 THR A N 1
ATOM 735 C CA . THR A 1 90 ? 5.484 0.355 -11.719 1.00 96.50 90 THR A CA 1
ATOM 736 C C . THR A 1 90 ? 6.836 1.055 -11.775 1.00 96.50 90 THR A C 1
ATOM 738 O O . THR A 1 90 ? 6.886 2.238 -12.116 1.00 96.50 90 THR A O 1
ATOM 741 N N . LEU A 1 91 ? 7.934 0.339 -11.502 1.00 97.31 91 LEU A N 1
ATOM 742 C CA . LEU A 1 91 ? 9.286 0.851 -11.748 1.00 97.31 91 LEU A CA 1
ATOM 743 C C . LEU A 1 91 ? 9.467 1.218 -13.226 1.00 97.31 91 LEU A C 1
ATOM 745 O O . LEU A 1 91 ? 10.013 2.274 -13.532 1.00 97.31 91 LEU A O 1
ATOM 749 N N . MET A 1 92 ? 8.990 0.371 -14.138 1.00 97.19 92 MET A N 1
ATOM 750 C CA . MET A 1 92 ? 9.076 0.612 -15.577 1.00 97.19 92 MET A CA 1
ATOM 751 C C . MET A 1 92 ? 8.189 1.787 -16.018 1.00 97.19 92 MET A C 1
ATOM 753 O O . MET A 1 92 ? 8.644 2.672 -16.746 1.00 97.19 92 MET A O 1
ATOM 757 N N . HIS A 1 93 ? 6.949 1.846 -15.528 1.00 96.88 93 HIS A N 1
ATOM 758 C CA . HIS A 1 93 ? 5.979 2.888 -15.864 1.00 96.88 93 HIS A CA 1
ATOM 759 C C . HIS A 1 93 ? 6.476 4.300 -15.504 1.00 96.88 93 HIS A C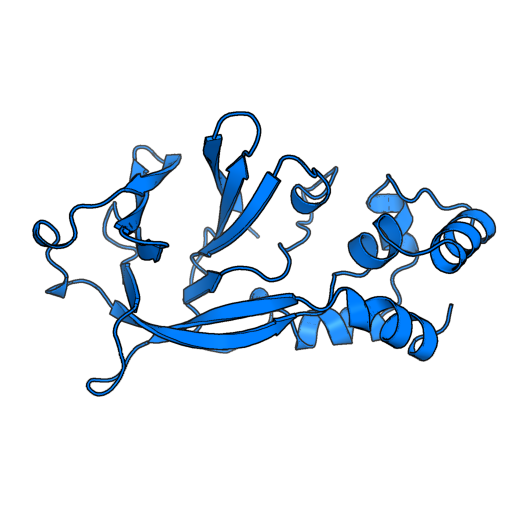 1
ATOM 761 O O . HIS A 1 93 ? 6.426 5.214 -16.333 1.00 96.88 93 HIS A O 1
ATOM 767 N N . TYR A 1 94 ? 7.006 4.470 -14.286 1.00 96.00 94 TYR A N 1
ATOM 768 C CA . TYR A 1 94 ? 7.483 5.760 -13.766 1.00 96.00 94 TYR A CA 1
ATOM 769 C C . TYR A 1 94 ? 8.995 5.975 -13.886 1.00 96.00 94 TYR A C 1
ATOM 771 O O . TYR A 1 94 ? 9.505 7.007 -13.444 1.00 96.00 94 TYR A O 1
ATOM 779 N N . GLY A 1 95 ? 9.718 5.012 -14.454 1.00 94.62 95 GLY A N 1
ATOM 780 C CA . GLY A 1 95 ? 11.168 5.055 -14.554 1.00 94.62 95 GLY A CA 1
ATOM 781 C C . GLY A 1 95 ? 11.690 6.251 -15.347 1.00 94.62 95 GLY A C 1
ATOM 782 O O . GLY A 1 95 ? 10.983 6.855 -16.157 1.00 94.62 95 GLY A O 1
ATOM 783 N N . ASP A 1 96 ? 12.957 6.585 -15.122 1.00 95.75 96 ASP A N 1
ATOM 784 C CA . ASP A 1 96 ? 13.626 7.698 -15.793 1.00 95.75 96 ASP A CA 1
ATOM 785 C C . ASP A 1 96 ? 13.876 7.448 -17.293 1.00 95.75 96 ASP A C 1
ATOM 787 O O . ASP A 1 96 ? 13.527 6.407 -17.846 1.00 95.75 96 ASP A O 1
ATOM 791 N N . GLU A 1 97 ? 14.491 8.421 -17.974 1.00 96.56 97 GLU A N 1
ATOM 792 C CA . GLU A 1 97 ? 14.757 8.362 -19.419 1.00 96.56 97 GLU A CA 1
ATOM 793 C C . GLU A 1 97 ? 15.514 7.095 -19.850 1.00 96.56 97 GLU A C 1
ATOM 795 O O . GLU A 1 97 ? 15.280 6.595 -20.948 1.00 96.56 97 GLU A O 1
ATOM 800 N N . GLU A 1 98 ? 16.387 6.550 -18.997 1.00 97.12 98 GLU A N 1
ATOM 801 C CA . GLU A 1 98 ? 17.125 5.319 -19.295 1.00 97.12 98 GLU A CA 1
ATOM 802 C C . GLU A 1 98 ? 16.195 4.102 -19.296 1.00 97.12 98 GLU A C 1
ATOM 804 O O . GLU A 1 98 ? 16.262 3.285 -20.215 1.00 97.12 98 GLU A O 1
ATOM 809 N N . ILE A 1 99 ? 15.289 4.010 -18.316 1.00 96.81 99 ILE A N 1
ATOM 810 C CA . ILE A 1 99 ? 14.245 2.979 -18.298 1.00 96.81 99 ILE A CA 1
ATOM 811 C C . ILE A 1 99 ? 13.347 3.114 -19.530 1.00 96.81 99 ILE A C 1
ATOM 813 O O . ILE A 1 99 ? 13.098 2.124 -20.215 1.00 96.81 99 ILE A O 1
ATOM 817 N N . GLN A 1 100 ? 12.906 4.333 -19.857 1.00 96.88 100 GLN A N 1
ATOM 818 C CA . GLN A 1 100 ? 12.020 4.552 -21.004 1.00 96.88 100 GLN A CA 1
ATOM 819 C C . GLN A 1 100 ? 12.691 4.178 -22.329 1.00 96.88 100 GLN A C 1
ATOM 821 O O . GLN A 1 100 ? 12.070 3.552 -23.187 1.00 96.88 100 GLN A O 1
ATOM 826 N N . GLN A 1 101 ? 13.974 4.504 -22.488 1.00 97.12 101 GLN A N 1
ATOM 827 C CA . GLN A 1 101 ? 14.750 4.098 -23.654 1.00 97.12 101 GLN A CA 1
ATOM 828 C C . GLN A 1 101 ? 14.902 2.572 -23.722 1.00 97.12 101 GLN A C 1
ATOM 830 O O . GLN A 1 101 ? 14.739 1.991 -24.794 1.00 97.12 101 GLN A O 1
ATOM 835 N N . TRP A 1 102 ? 15.158 1.913 -22.588 1.00 96.94 102 TRP A N 1
ATOM 836 C CA . TRP A 1 102 ? 15.270 0.458 -22.536 1.00 96.94 102 TRP A CA 1
ATOM 837 C C . TRP A 1 102 ? 13.956 -0.246 -22.907 1.00 96.94 102 TRP A C 1
ATOM 839 O O . TRP A 1 102 ? 13.992 -1.213 -23.665 1.00 96.94 102 TRP A O 1
ATOM 849 N N . ILE A 1 103 ? 12.805 0.251 -22.442 1.00 97.00 103 ILE A N 1
ATOM 850 C CA . ILE A 1 103 ? 11.482 -0.281 -22.814 1.00 97.00 103 ILE A CA 1
ATOM 851 C C . ILE A 1 103 ? 11.287 -0.204 -24.337 1.00 97.00 103 ILE A C 1
ATOM 853 O O . ILE A 1 103 ? 10.948 -1.206 -24.963 1.00 97.00 103 ILE A O 1
ATOM 857 N N . LEU A 1 104 ? 11.576 0.952 -24.949 1.00 96.56 104 LEU A N 1
ATOM 858 C CA . LEU A 1 104 ? 11.446 1.146 -26.400 1.00 96.56 104 LEU A CA 1
ATOM 859 C C . LEU A 1 104 ? 12.382 0.237 -27.211 1.00 96.56 104 LEU A C 1
ATOM 861 O O . LEU A 1 104 ? 11.988 -0.282 -28.250 1.00 96.56 104 LEU A O 1
ATOM 865 N N . GLU A 1 105 ? 13.617 0.029 -26.749 1.00 96.50 105 GLU A N 1
ATOM 866 C CA . GLU A 1 105 ? 14.590 -0.863 -27.400 1.00 96.50 105 GLU A CA 1
ATOM 867 C C . GLU A 1 105 ? 14.200 -2.344 -27.346 1.00 96.50 105 GLU A C 1
ATOM 869 O O . GLU A 1 105 ? 14.742 -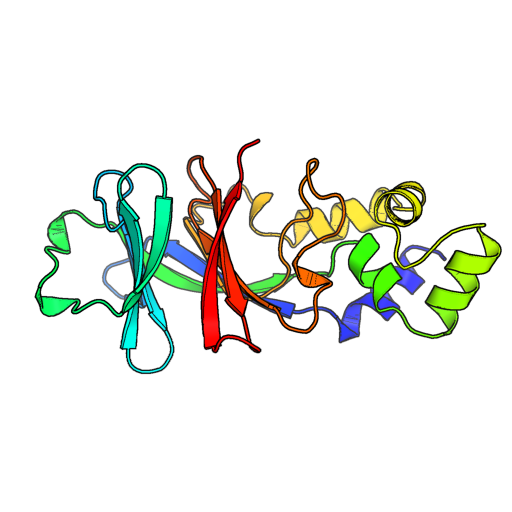3.142 -28.111 1.00 96.50 105 GLU A O 1
ATOM 874 N N . ASN A 1 106 ? 13.283 -2.710 -26.448 1.00 95.19 106 ASN A N 1
ATOM 875 C CA . ASN A 1 106 ? 12.775 -4.070 -26.282 1.00 95.19 106 ASN A CA 1
ATOM 876 C C . ASN A 1 106 ? 11.322 -4.202 -26.772 1.00 95.19 106 ASN A C 1
ATOM 878 O O . ASN A 1 106 ? 10.633 -5.138 -26.380 1.00 95.19 106 ASN A O 1
ATOM 882 N N . ASP A 1 107 ? 10.878 -3.286 -27.645 1.00 95.81 107 ASP A N 1
ATOM 883 C CA . ASP A 1 107 ? 9.543 -3.273 -28.258 1.00 95.81 107 ASP A CA 1
ATOM 884 C C . ASP A 1 107 ? 8.387 -3.246 -27.232 1.00 95.81 107 ASP A C 1
ATOM 886 O O . ASP A 1 107 ? 7.325 -3.824 -27.461 1.00 95.81 107 ASP A O 1
ATOM 890 N N . GLY A 1 108 ? 8.593 -2.584 -26.088 1.00 95.75 108 GLY A N 1
ATOM 891 C CA . GLY A 1 108 ? 7.591 -2.441 -25.031 1.00 95.75 108 GLY A CA 1
ATOM 892 C C . GLY A 1 108 ? 6.808 -1.124 -25.051 1.00 95.75 108 GLY A C 1
ATOM 893 O O . GLY A 1 108 ? 7.241 -0.132 -25.642 1.00 95.75 108 GLY A O 1
ATOM 894 N N . ASP A 1 109 ? 5.689 -1.091 -24.323 1.00 95.69 109 ASP A N 1
ATOM 895 C CA . ASP A 1 109 ? 4.928 0.123 -23.999 1.00 95.69 109 ASP A CA 1
ATOM 896 C C . ASP A 1 109 ? 4.833 0.307 -22.479 1.00 95.69 109 ASP A C 1
ATOM 898 O O . ASP A 1 109 ? 4.325 -0.544 -21.750 1.00 95.69 109 ASP A O 1
ATOM 902 N N . LYS A 1 110 ? 5.293 1.463 -21.994 1.00 95.06 110 LYS A N 1
ATOM 903 C CA . LYS A 1 110 ? 5.268 1.820 -20.572 1.00 95.06 110 LYS A CA 1
ATOM 904 C C . LYS A 1 110 ? 3.861 1.964 -19.983 1.00 95.06 110 LYS A C 1
ATOM 906 O O . LYS A 1 110 ? 3.720 2.010 -18.766 1.00 95.06 110 LYS A O 1
ATOM 911 N N . ASN A 1 111 ? 2.837 2.126 -20.817 1.00 94.94 111 ASN A N 1
ATOM 912 C CA . ASN A 1 111 ? 1.455 2.313 -20.378 1.00 94.94 111 ASN A CA 1
ATOM 913 C C . ASN A 1 111 ? 0.631 1.022 -20.467 1.00 94.94 111 ASN A C 1
ATOM 915 O O . ASN A 1 111 ? -0.539 1.039 -20.094 1.00 94.94 111 ASN A O 1
ATOM 919 N N . GLU A 1 112 ? 1.215 -0.080 -20.944 1.00 95.31 112 GLU A N 1
ATOM 920 C CA . GLU A 1 112 ? 0.534 -1.368 -21.058 1.00 95.31 112 GLU A CA 1
ATOM 921 C C . GLU A 1 112 ? 1.099 -2.362 -20.040 1.00 95.31 112 GLU A C 1
ATOM 923 O O . GLU A 1 112 ? 2.240 -2.814 -20.152 1.00 95.31 112 GLU A O 1
ATOM 928 N N . LEU A 1 113 ? 0.280 -2.750 -19.057 1.00 94.75 113 LEU A N 1
ATOM 929 C CA . LEU A 1 113 ? 0.697 -3.658 -17.987 1.00 94.75 113 LEU A CA 1
ATOM 930 C C . LEU A 1 113 ? 1.246 -4.981 -18.528 1.00 94.75 113 LEU A C 1
ATOM 932 O O . LEU A 1 113 ? 2.334 -5.410 -18.146 1.00 94.75 113 LEU A O 1
ATOM 936 N N . THR A 1 114 ? 0.534 -5.593 -19.473 1.00 93.50 114 THR A N 1
ATOM 937 C CA . THR A 1 114 ? 0.944 -6.857 -20.096 1.00 93.50 114 THR A CA 1
ATOM 938 C C . THR A 1 114 ? 2.252 -6.736 -20.869 1.00 93.50 114 THR A C 1
ATOM 940 O O . THR A 1 114 ? 3.013 -7.700 -20.928 1.00 93.50 114 THR A O 1
ATOM 943 N N . SER A 1 115 ? 2.528 -5.566 -21.459 1.00 94.62 115 SER A N 1
ATOM 944 C CA . SER A 1 115 ? 3.800 -5.324 -22.138 1.00 94.62 115 SER A CA 1
ATOM 945 C C . SER A 1 115 ? 4.946 -5.301 -21.136 1.00 94.62 115 SER A C 1
ATOM 947 O O . SER A 1 115 ? 5.978 -5.909 -21.398 1.00 94.62 115 SER A O 1
ATOM 949 N N . LEU A 1 116 ? 4.771 -4.632 -19.996 1.00 94.94 116 LEU A N 1
ATOM 950 C CA . LEU A 1 116 ? 5.810 -4.522 -18.976 1.00 94.94 116 LEU A CA 1
ATOM 951 C C . LEU A 1 116 ? 6.062 -5.849 -18.258 1.00 94.94 116 LEU A C 1
ATOM 953 O O . LEU A 1 116 ? 7.217 -6.244 -18.107 1.00 94.94 116 LEU A O 1
ATOM 957 N N . ALA A 1 117 ? 5.000 -6.568 -17.893 1.00 92.44 117 ALA A N 1
ATOM 958 C CA . ALA A 1 117 ? 5.094 -7.862 -17.219 1.00 92.44 117 ALA A CA 1
ATOM 959 C C . ALA A 1 117 ? 5.879 -8.902 -18.041 1.00 92.44 117 ALA A C 1
ATOM 961 O O . ALA A 1 117 ? 6.577 -9.745 -17.483 1.00 92.44 117 ALA A O 1
ATOM 962 N N . ALA A 1 118 ? 5.845 -8.813 -19.378 1.00 92.44 118 ALA A N 1
ATOM 963 C CA . ALA A 1 118 ? 6.599 -9.703 -20.264 1.00 92.44 118 ALA A CA 1
ATOM 964 C C . ALA A 1 118 ? 8.130 -9.588 -20.113 1.00 92.44 118 ALA A C 1
ATOM 966 O O . ALA A 1 118 ? 8.857 -10.481 -20.554 1.00 92.44 118 ALA A O 1
ATOM 967 N N . PHE A 1 119 ? 8.622 -8.503 -19.508 1.00 92.31 119 PHE A N 1
ATOM 968 C CA . PHE A 1 119 ? 10.047 -8.260 -19.296 1.00 92.31 119 PHE A CA 1
ATOM 969 C C . PHE A 1 119 ? 10.498 -8.439 -17.845 1.00 92.31 119 PHE A C 1
ATOM 971 O O . PHE A 1 119 ? 11.695 -8.289 -17.582 1.00 92.31 119 PHE A O 1
ATOM 978 N N . ALA A 1 120 ? 9.575 -8.713 -16.917 1.00 91.56 120 ALA A N 1
ATOM 979 C CA . ALA A 1 120 ? 9.868 -8.796 -15.493 1.00 91.56 120 ALA A CA 1
ATOM 980 C C . ALA A 1 120 ? 10.876 -9.927 -15.220 1.00 91.56 120 ALA A C 1
ATOM 982 O O . ALA A 1 120 ? 10.573 -11.095 -15.473 1.00 91.56 120 ALA A O 1
ATOM 983 N N . PRO A 1 121 ? 12.093 -9.621 -14.737 1.00 94.44 121 PRO A N 1
ATOM 984 C CA . PRO A 1 121 ? 13.052 -10.659 -14.405 1.00 94.44 121 PRO A CA 1
ATOM 985 C C . PRO A 1 121 ? 12.687 -11.293 -13.060 1.00 94.44 121 PRO A C 1
ATOM 987 O O . PRO A 1 121 ? 12.417 -10.572 -12.096 1.00 94.44 121 PRO A O 1
ATOM 990 N N . ASP A 1 122 ? 12.757 -12.624 -12.983 1.00 94.69 122 ASP A N 1
ATOM 991 C CA . ASP A 1 122 ? 12.489 -13.401 -11.761 1.00 94.69 122 ASP A CA 1
ATOM 992 C C . ASP A 1 122 ? 13.241 -12.822 -10.547 1.00 94.69 122 ASP A C 1
ATOM 994 O O . ASP A 1 122 ? 12.628 -12.514 -9.531 1.00 94.69 122 ASP A O 1
ATOM 998 N N . ASP A 1 123 ? 14.536 -12.516 -10.700 1.00 96.50 123 ASP A N 1
ATOM 999 C CA . ASP A 1 123 ? 15.370 -11.952 -9.627 1.00 96.50 123 ASP A CA 1
ATOM 1000 C C . ASP A 1 123 ? 14.848 -10.613 -9.062 1.00 96.50 123 ASP A C 1
ATOM 1002 O O . ASP A 1 123 ? 15.101 -10.295 -7.901 1.00 96.50 123 ASP A O 1
ATOM 1006 N N . TYR A 1 124 ? 14.184 -9.777 -9.873 1.00 96.88 124 TYR A N 1
ATOM 1007 C CA . TYR A 1 124 ? 13.582 -8.531 -9.373 1.00 96.88 124 TYR A CA 1
ATOM 1008 C C . TYR A 1 124 ? 12.218 -8.792 -8.741 1.00 96.88 124 TYR A C 1
ATOM 1010 O O . TYR A 1 124 ? 11.882 -8.179 -7.727 1.00 96.88 124 TYR A O 1
ATOM 1018 N N . THR A 1 125 ? 11.454 -9.716 -9.321 1.00 95.00 125 THR A N 1
ATOM 1019 C CA . THR A 1 125 ? 10.177 -10.168 -8.767 1.00 95.00 125 THR A CA 1
ATOM 1020 C C . THR A 1 125 ? 10.368 -10.718 -7.356 1.00 95.00 125 THR A C 1
ATOM 1022 O O . THR A 1 125 ? 9.637 -10.313 -6.458 1.00 95.00 125 THR A O 1
ATOM 1025 N N . ASP A 1 126 ? 11.410 -11.519 -7.126 1.00 95.88 126 ASP A N 1
ATOM 1026 C CA . ASP A 1 126 ? 11.761 -12.043 -5.801 1.00 95.88 126 ASP A CA 1
ATOM 1027 C C . ASP A 1 126 ? 12.046 -10.920 -4.790 1.00 95.88 126 ASP A C 1
ATOM 1029 O O . ASP A 1 126 ? 11.566 -10.968 -3.664 1.00 95.88 126 ASP A O 1
ATOM 1033 N N . ILE A 1 127 ? 12.753 -9.854 -5.188 1.00 96.25 127 ILE A N 1
ATOM 1034 C CA . ILE A 1 127 ? 13.011 -8.696 -4.306 1.00 96.25 127 ILE A CA 1
ATOM 1035 C C . ILE A 1 127 ? 11.710 -8.005 -3.910 1.00 96.25 127 ILE A C 1
ATOM 1037 O O . ILE A 1 127 ? 11.543 -7.591 -2.761 1.00 96.25 127 ILE A O 1
ATOM 1041 N N . TRP A 1 128 ? 10.811 -7.824 -4.877 1.00 95.69 128 TRP A N 1
ATOM 1042 C CA . TRP A 1 128 ? 9.520 -7.219 -4.604 1.00 95.69 128 TRP A CA 1
ATOM 1043 C C . TRP A 1 128 ? 8.704 -8.102 -3.658 1.00 95.69 128 TRP A C 1
ATOM 1045 O O . TRP A 1 128 ? 8.259 -7.595 -2.627 1.00 95.69 128 TRP A O 1
ATOM 1055 N N . ILE A 1 129 ? 8.599 -9.403 -3.954 1.00 94.81 129 ILE A N 1
ATOM 1056 C CA . ILE A 1 129 ? 7.914 -10.410 -3.133 1.00 94.81 129 ILE A CA 1
ATOM 1057 C C . ILE A 1 129 ? 8.455 -10.406 -1.701 1.00 94.81 129 ILE A C 1
ATOM 1059 O O . ILE A 1 129 ? 7.675 -10.265 -0.763 1.00 94.81 129 ILE A O 1
ATOM 1063 N N . ASP A 1 130 ? 9.777 -10.457 -1.532 1.00 95.19 130 ASP A N 1
ATOM 1064 C CA . ASP A 1 130 ? 10.445 -10.445 -0.225 1.00 95.19 130 ASP A CA 1
ATOM 1065 C C . ASP A 1 130 ? 10.139 -9.177 0.592 1.00 95.19 130 ASP A C 1
ATOM 1067 O O . ASP A 1 130 ? 10.207 -9.192 1.823 1.00 95.19 130 ASP A O 1
ATOM 1071 N N . SER A 1 131 ? 9.820 -8.063 -0.075 1.00 94.56 131 SER A N 1
ATOM 1072 C CA . SER A 1 131 ? 9.501 -6.789 0.580 1.00 94.56 131 SER A CA 1
ATOM 1073 C C . SER A 1 131 ? 8.004 -6.548 0.800 1.00 94.56 131 SER A C 1
ATOM 1075 O O . SER A 1 131 ? 7.639 -5.723 1.641 1.00 94.56 131 SER A O 1
ATOM 1077 N N . HIS A 1 132 ? 7.127 -7.212 0.041 1.00 95.50 132 HIS A N 1
ATOM 1078 C CA . HIS A 1 132 ? 5.707 -6.872 0.004 1.00 95.50 132 HIS A CA 1
ATOM 1079 C C . HIS A 1 132 ? 4.907 -7.633 1.079 1.00 95.50 132 HIS A C 1
ATOM 1081 O O . HIS A 1 132 ? 4.972 -8.862 1.134 1.00 95.50 132 HIS A O 1
ATOM 1087 N N . PRO A 1 133 ? 4.085 -6.948 1.903 1.00 94.19 133 PRO A N 1
ATOM 1088 C CA . PRO A 1 133 ? 3.398 -7.561 3.044 1.00 94.19 133 PRO A CA 1
ATOM 1089 C C . PRO A 1 133 ? 2.516 -8.761 2.699 1.00 94.19 133 PRO A C 1
ATOM 1091 O O . PRO A 1 133 ? 2.447 -9.696 3.490 1.00 94.19 133 PRO A O 1
ATOM 1094 N N . ILE A 1 134 ? 1.881 -8.758 1.522 1.00 92.06 134 ILE A N 1
ATOM 1095 C CA . ILE A 1 134 ? 0.974 -9.839 1.103 1.00 92.06 134 ILE A CA 1
ATOM 1096 C C . ILE A 1 134 ? 1.658 -11.206 0.963 1.00 92.06 134 ILE A C 1
ATOM 1098 O O . ILE A 1 134 ? 1.006 -12.231 1.115 1.00 92.06 134 ILE A O 1
ATOM 1102 N N . TYR A 1 135 ? 2.969 -11.236 0.705 1.00 91.12 135 TYR A N 1
ATOM 1103 C CA . TYR A 1 135 ? 3.726 -12.486 0.587 1.00 91.12 135 TYR A CA 1
ATOM 1104 C C . TYR A 1 135 ? 4.461 -12.859 1.876 1.00 91.12 135 TYR A C 1
ATOM 1106 O O . TYR A 1 135 ? 5.178 -13.861 1.923 1.00 91.12 135 TYR A O 1
ATOM 1114 N N . SER A 1 136 ? 4.305 -12.061 2.934 1.00 83.38 136 SER A N 1
ATOM 1115 C CA . SER A 1 136 ? 4.870 -12.393 4.234 1.00 83.38 136 SER A CA 1
ATOM 1116 C C . SER A 1 136 ? 3.980 -13.411 4.949 1.00 83.38 136 SER A C 1
ATOM 1118 O O . SER A 1 136 ? 2.765 -13.264 4.995 1.00 83.38 136 SER A O 1
ATOM 1120 N N . ASN A 1 137 ? 4.589 -14.427 5.564 1.00 68.88 137 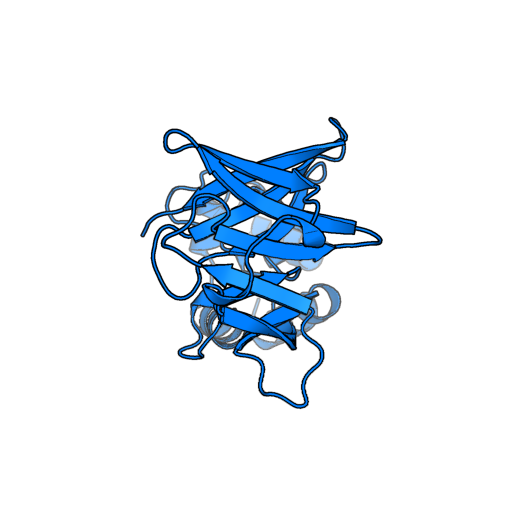ASN A N 1
ATOM 1121 C CA . ASN A 1 137 ? 3.884 -15.369 6.448 1.00 68.88 137 ASN A CA 1
ATOM 1122 C C . ASN A 1 137 ? 3.727 -14.807 7.877 1.00 68.88 137 ASN A C 1
ATOM 1124 O O . ASN A 1 137 ? 3.719 -15.566 8.846 1.00 68.88 137 ASN A O 1
ATOM 1128 N N . ASP A 1 138 ? 3.699 -13.482 8.013 1.00 75.81 138 ASP A N 1
ATOM 1129 C CA . ASP A 1 138 ? 3.612 -12.795 9.297 1.00 75.81 138 ASP A CA 1
ATOM 1130 C C . ASP A 1 138 ? 2.140 -12.547 9.666 1.00 75.81 138 ASP A C 1
ATOM 1132 O O . ASP A 1 138 ? 1.291 -12.394 8.792 1.00 75.81 138 ASP A O 1
ATOM 1136 N N . ASP A 1 139 ? 1.846 -12.428 10.966 1.00 90.06 139 ASP A N 1
ATOM 1137 C CA . ASP A 1 139 ? 0.515 -12.097 11.503 1.00 90.06 139 ASP A CA 1
ATOM 1138 C C . ASP A 1 139 ? 0.118 -10.626 11.215 1.00 90.06 139 ASP A C 1
ATOM 1140 O O . ASP A 1 139 ? -0.044 -9.805 12.127 1.00 90.06 139 ASP A O 1
ATOM 1144 N N . ILE A 1 140 ? 0.028 -10.264 9.933 1.00 95.00 140 ILE A N 1
ATOM 1145 C CA . ILE A 1 140 ? -0.355 -8.941 9.439 1.00 95.00 140 ILE A CA 1
ATOM 1146 C C . ILE A 1 140 ? -1.841 -8.948 9.096 1.00 95.00 140 ILE A C 1
ATOM 1148 O O . ILE A 1 140 ? -2.307 -9.775 8.325 1.00 95.00 140 ILE A O 1
ATOM 1152 N N . PHE A 1 141 ? -2.573 -7.970 9.619 1.00 95.88 141 PHE A N 1
ATOM 1153 C CA . PHE A 1 141 ? -4.005 -7.798 9.354 1.00 95.88 141 PHE A CA 1
ATOM 1154 C C . PHE A 1 141 ? -4.279 -6.770 8.256 1.00 95.88 141 PHE A C 1
ATOM 1156 O O . PHE A 1 141 ? -5.275 -6.853 7.542 1.00 95.88 141 PHE A O 1
ATOM 1163 N N . ALA A 1 142 ? -3.403 -5.776 8.130 1.00 96.69 142 ALA A N 1
ATOM 1164 C CA . ALA A 1 142 ? -3.485 -4.729 7.124 1.00 96.69 142 ALA A CA 1
ATOM 1165 C C . ALA A 1 142 ? -2.117 -4.063 6.948 1.00 96.69 142 ALA A C 1
ATOM 1167 O O . ALA A 1 142 ? -1.248 -4.162 7.822 1.00 96.69 142 ALA A O 1
ATOM 1168 N N . TYR A 1 143 ? -1.946 -3.288 5.882 1.00 97.31 143 TYR A N 1
ATOM 1169 C CA . TYR A 1 143 ? -0.882 -2.291 5.812 1.00 97.31 143 TYR A CA 1
ATOM 1170 C C . TYR A 1 143 ? -1.378 -0.956 5.273 1.00 97.31 143 TYR A C 1
ATOM 1172 O O . TYR A 1 143 ? -2.364 -0.889 4.546 1.00 97.31 143 TYR A O 1
ATOM 1180 N N . LYS A 1 144 ? -0.680 0.114 5.661 1.00 97.25 144 LYS A N 1
ATOM 1181 C CA . LYS A 1 144 ? -0.904 1.487 5.211 1.00 97.25 144 LYS A CA 1
ATOM 1182 C C . LYS A 1 144 ? 0.276 1.996 4.397 1.00 97.25 144 LYS A C 1
ATOM 1184 O O . LYS A 1 144 ? 1.414 1.915 4.866 1.00 97.25 144 LYS A O 1
ATOM 1189 N N . GLY A 1 145 ? -0.005 2.648 3.272 1.00 96.12 145 GLY A N 1
ATOM 1190 C CA . GLY A 1 145 ? 1.005 3.215 2.379 1.00 96.12 145 GLY A CA 1
ATOM 1191 C C . GLY A 1 145 ? 1.798 2.136 1.644 1.00 96.12 145 GLY A C 1
ATOM 1192 O O . GLY A 1 145 ? 1.351 1.004 1.528 1.00 96.12 145 GLY A O 1
ATOM 1193 N N . GLY A 1 146 ? 2.987 2.465 1.144 1.00 95.62 146 GLY A N 1
ATOM 1194 C CA . GLY A 1 146 ? 3.729 1.538 0.291 1.00 95.62 146 GLY A CA 1
ATOM 1195 C C . GLY A 1 146 ? 3.203 1.500 -1.147 1.00 95.62 146 GLY A C 1
ATOM 1196 O O . GLY A 1 146 ? 2.827 2.535 -1.714 1.00 95.62 146 GLY A O 1
ATOM 1197 N N . TRP A 1 147 ? 3.219 0.308 -1.733 1.00 95.94 147 TRP A N 1
ATOM 1198 C CA . TRP A 1 147 ? 2.700 0.030 -3.070 1.00 95.94 147 TRP A CA 1
ATOM 1199 C C . TRP A 1 147 ? 1.472 -0.878 -2.966 1.00 95.94 147 TRP A C 1
ATOM 1201 O O . TRP A 1 147 ? 1.408 -1.725 -2.075 1.00 95.94 147 TRP A O 1
ATOM 1211 N N . ALA A 1 148 ? 0.490 -0.657 -3.838 1.00 94.38 148 ALA A N 1
ATOM 1212 C CA . ALA A 1 148 ? -0.623 -1.581 -3.997 1.00 94.38 148 ALA A CA 1
ATOM 1213 C C . ALA A 1 148 ? -0.129 -2.829 -4.737 1.00 94.38 148 ALA A C 1
ATOM 1215 O O . ALA A 1 148 ? 0.820 -2.754 -5.532 1.00 94.38 148 ALA A O 1
ATOM 1216 N N . MET A 1 149 ? -0.782 -3.961 -4.492 1.00 91.81 149 MET A N 1
ATOM 1217 C CA . MET A 1 149 ? -0.554 -5.147 -5.300 1.00 91.81 149 MET A CA 1
ATOM 1218 C C . MET A 1 149 ? -1.072 -4.896 -6.723 1.00 91.81 149 MET A C 1
ATOM 1220 O O . MET A 1 149 ? -2.061 -4.196 -6.924 1.00 91.81 149 MET A O 1
ATOM 1224 N N . ILE A 1 150 ? -0.376 -5.446 -7.716 1.00 92.38 150 ILE A N 1
ATOM 1225 C CA . ILE A 1 150 ? -0.919 -5.561 -9.070 1.00 92.38 150 ILE A CA 1
ATOM 1226 C C . ILE A 1 150 ? -1.632 -6.904 -9.135 1.00 92.38 150 ILE A C 1
ATOM 1228 O O . ILE A 1 150 ? -0.991 -7.945 -8.965 1.00 92.38 150 ILE A O 1
ATOM 1232 N N . TRP A 1 151 ? -2.942 -6.872 -9.343 1.00 91.44 151 TRP A N 1
ATOM 1233 C CA . TRP A 1 151 ? -3.763 -8.073 -9.332 1.00 91.44 151 TRP A CA 1
ATOM 1234 C C . TRP A 1 151 ? -3.884 -8.699 -10.726 1.00 91.44 151 TRP A C 1
ATOM 1236 O O . TRP A 1 151 ? -3.806 -7.982 -11.725 1.00 91.44 151 TRP A O 1
ATOM 1246 N N . PRO A 1 152 ? -4.084 -10.027 -10.837 1.00 87.38 152 PRO A N 1
ATOM 1247 C CA . PRO A 1 152 ? -4.223 -10.699 -12.132 1.00 87.38 152 PRO A CA 1
ATOM 1248 C C . PRO A 1 152 ? -5.365 -10.165 -13.009 1.00 87.38 152 PRO A C 1
ATOM 1250 O O . PRO A 1 152 ? -5.294 -10.271 -14.232 1.00 87.38 152 PRO A O 1
ATOM 1253 N N . GLU A 1 153 ? -6.421 -9.629 -12.397 1.00 87.56 153 GLU A N 1
ATOM 1254 C CA . GLU A 1 153 ? -7.574 -9.031 -13.071 1.00 87.56 153 GLU A CA 1
ATOM 1255 C C . GLU A 1 153 ? -7.389 -7.555 -13.452 1.00 87.56 153 GLU A C 1
ATOM 1257 O O . GLU A 1 153 ? -8.257 -6.993 -14.123 1.00 87.56 153 GLU A O 1
ATOM 1262 N N . ASP A 1 154 ? -6.290 -6.915 -13.042 1.00 89.88 154 ASP A N 1
ATOM 1263 C CA . ASP A 1 154 ? -6.032 -5.522 -13.391 1.00 89.88 154 ASP A CA 1
ATOM 1264 C C . ASP A 1 154 ? -5.651 -5.404 -14.876 1.00 89.88 154 ASP A C 1
ATOM 1266 O O . ASP A 1 154 ? -4.603 -5.877 -15.309 1.00 89.88 154 ASP A O 1
ATOM 1270 N N . ASP A 1 155 ? -6.457 -4.682 -15.659 1.00 87.75 155 ASP A N 1
ATOM 1271 C CA . ASP A 1 155 ? -6.043 -4.224 -16.995 1.00 87.75 155 ASP A CA 1
ATOM 1272 C C . ASP A 1 155 ? -5.001 -3.092 -16.887 1.00 87.75 155 ASP A C 1
ATOM 1274 O O . ASP A 1 155 ? -4.060 -2.990 -17.679 1.00 87.75 155 ASP A O 1
ATOM 1278 N N . VAL A 1 156 ? -5.184 -2.217 -15.891 1.00 91.62 156 VAL A N 1
ATOM 1279 C CA . VAL A 1 156 ? -4.299 -1.099 -15.549 1.00 91.62 156 VAL A CA 1
ATOM 1280 C C . VAL A 1 156 ? -4.254 -0.983 -14.024 1.00 91.62 156 VAL A C 1
ATOM 1282 O O . VAL A 1 156 ? -5.312 -0.812 -13.414 1.00 91.62 156 VAL A O 1
ATOM 1285 N N . PRO A 1 157 ? -3.068 -1.008 -13.389 1.00 93.44 157 PRO A N 1
ATOM 1286 C CA . PRO A 1 157 ? -2.967 -0.852 -11.944 1.00 93.44 157 PRO A CA 1
ATOM 1287 C C . PRO A 1 157 ? -3.576 0.471 -11.481 1.00 93.44 157 PRO A C 1
ATOM 1289 O O . PRO A 1 157 ? -3.199 1.542 -11.964 1.00 93.44 157 PRO A O 1
ATOM 1292 N N . MET A 1 158 ? -4.466 0.427 -10.487 1.00 93.56 158 MET A N 1
ATOM 1293 C CA . MET A 1 158 ? -5.099 1.643 -9.953 1.00 93.56 158 MET A CA 1
ATOM 1294 C C . MET A 1 158 ? -4.077 2.659 -9.440 1.00 93.56 158 MET A C 1
ATOM 1296 O O . MET A 1 158 ? -4.290 3.864 -9.556 1.00 93.56 158 MET A O 1
ATOM 1300 N N . GLN A 1 159 ? -2.933 2.190 -8.934 1.00 92.19 159 GLN A N 1
ATOM 1301 C CA . GLN A 1 159 ? -1.865 3.069 -8.460 1.00 92.19 159 GLN A CA 1
ATOM 1302 C C . GLN A 1 159 ? -1.165 3.871 -9.565 1.00 92.19 159 GLN A C 1
ATOM 1304 O O . GLN A 1 159 ? -0.385 4.763 -9.239 1.00 92.19 159 GLN A O 1
ATOM 1309 N N . TRP A 1 160 ? -1.395 3.551 -10.845 1.00 95.06 160 TRP A N 1
ATOM 1310 C CA . TRP A 1 160 ? -0.896 4.355 -11.965 1.00 95.06 160 TRP A CA 1
ATOM 1311 C C . TRP A 1 160 ? -1.734 5.613 -12.200 1.00 95.06 160 TRP A C 1
ATOM 1313 O O . TRP A 1 160 ? -1.290 6.554 -12.859 1.00 95.06 160 TRP A O 1
ATOM 1323 N N . ASN A 1 161 ? -2.946 5.659 -11.645 1.00 95.31 161 ASN A N 1
ATOM 1324 C CA . ASN A 1 161 ? -3.782 6.842 -11.689 1.00 95.31 161 ASN A CA 1
ATOM 1325 C C . ASN A 1 161 ? -3.302 7.869 -10.650 1.00 95.31 161 ASN A C 1
ATOM 1327 O O . ASN A 1 161 ? -3.486 7.686 -9.450 1.00 95.31 161 ASN A O 1
ATOM 1331 N N . GLU A 1 162 ? -2.730 8.982 -11.114 1.00 93.94 162 GLU A N 1
ATOM 1332 C CA . GLU A 1 162 ? -2.202 10.049 -10.252 1.00 93.94 162 GLU A CA 1
ATOM 1333 C C . GLU A 1 162 ? -3.274 10.743 -9.393 1.00 93.94 162 GLU A C 1
ATOM 1335 O O . GLU A 1 162 ? -2.949 11.345 -8.360 1.00 93.94 162 GLU A O 1
ATOM 1340 N N . ASP A 1 163 ? -4.547 10.646 -9.783 1.00 97.06 163 ASP A N 1
ATOM 1341 C CA . ASP A 1 163 ? -5.672 11.167 -9.006 1.00 97.06 163 ASP A CA 1
ATOM 1342 C C . ASP A 1 163 ? -6.009 10.286 -7.801 1.00 97.06 163 ASP A C 1
ATOM 1344 O O . ASP A 1 163 ? -6.685 10.744 -6.881 1.00 97.06 163 ASP A O 1
ATOM 1348 N N . LEU A 1 164 ? -5.511 9.048 -7.777 1.00 96.94 164 LEU A N 1
ATOM 1349 C CA . LEU A 1 164 ? -5.693 8.123 -6.673 1.00 96.94 164 LEU A CA 1
ATOM 1350 C C . LEU A 1 164 ? -4.455 8.107 -5.773 1.00 96.94 164 LEU A C 1
ATOM 1352 O O . LEU A 1 164 ? -3.308 8.255 -6.199 1.00 96.94 164 LEU A O 1
ATOM 1356 N N . GLU A 1 165 ? -4.691 7.939 -4.482 1.00 96.25 165 GLU A N 1
ATOM 1357 C CA . GLU A 1 165 ? -3.658 7.659 -3.494 1.00 96.25 165 GLU A CA 1
ATOM 1358 C C . GLU A 1 165 ? -4.001 6.354 -2.795 1.00 96.25 165 GLU A C 1
ATOM 1360 O O . GLU A 1 165 ? -5.027 6.258 -2.126 1.00 96.25 165 GLU A O 1
ATOM 1365 N N . PHE A 1 166 ? -3.146 5.346 -2.951 1.00 97.25 166 PHE A N 1
ATOM 1366 C CA . PHE A 1 166 ? -3.280 4.111 -2.193 1.00 97.25 166 PHE A CA 1
ATOM 1367 C C . PHE A 1 166 ? -3.064 4.393 -0.704 1.00 97.25 166 PHE A C 1
ATOM 1369 O O . PHE A 1 166 ? -2.019 4.920 -0.310 1.00 97.25 166 PHE A O 1
ATOM 1376 N N . LEU A 1 167 ? -4.049 4.034 0.116 1.00 97.38 167 LEU A N 1
ATOM 1377 C CA . LEU A 1 167 ? -3.995 4.233 1.555 1.00 97.38 167 LEU A CA 1
ATOM 1378 C C . LEU A 1 167 ? -3.765 2.930 2.297 1.00 97.38 167 LEU A C 1
ATOM 1380 O O . LEU A 1 167 ? -2.849 2.885 3.115 1.00 97.38 167 LEU A O 1
ATOM 1384 N N . PHE A 1 168 ? -4.584 1.911 2.044 1.00 97.62 168 PHE A N 1
ATOM 1385 C CA . PHE A 1 168 ? -4.556 0.667 2.806 1.00 97.62 168 PHE A CA 1
ATOM 1386 C C . PHE A 1 168 ? -4.813 -0.553 1.933 1.00 97.62 168 PHE A C 1
ATOM 1388 O O . PHE A 1 168 ? -5.584 -0.473 0.984 1.00 97.62 168 PHE A O 1
ATOM 1395 N N . GLN A 1 169 ? -4.261 -1.689 2.343 1.00 96.81 169 GLN A N 1
ATOM 1396 C CA . GLN A 1 169 ? -4.819 -3.005 2.043 1.00 96.81 169 GLN A CA 1
ATOM 1397 C C . GLN A 1 169 ? -5.151 -3.679 3.376 1.00 96.81 169 GLN A C 1
ATOM 1399 O O . GLN A 1 169 ? -4.307 -3.727 4.274 1.00 96.81 169 GLN A O 1
ATOM 1404 N N . ILE A 1 170 ? -6.392 -4.133 3.524 1.00 96.19 170 ILE A N 1
ATOM 1405 C CA . ILE A 1 170 ? -6.986 -4.674 4.755 1.00 96.19 170 ILE A CA 1
ATOM 1406 C C . ILE A 1 170 ? -7.415 -6.122 4.503 1.00 96.19 170 ILE A C 1
ATOM 1408 O O . ILE A 1 170 ? -7.799 -6.447 3.385 1.00 96.19 170 ILE A O 1
ATOM 1412 N N . GLY A 1 171 ? -7.364 -6.968 5.534 1.00 91.56 171 GLY A N 1
ATOM 1413 C CA . GLY A 1 171 ? -7.766 -8.376 5.440 1.00 91.56 171 GLY A CA 1
ATOM 1414 C C . GLY A 1 171 ? -6.621 -9.286 5.009 1.00 91.56 171 GLY A C 1
ATOM 1415 O O . GLY A 1 171 ? -6.835 -10.263 4.321 1.00 91.56 171 GLY A O 1
ATOM 1416 N N . LEU A 1 172 ? -5.370 -8.972 5.368 1.00 86.56 172 LEU A N 1
ATOM 1417 C CA . LEU A 1 172 ? -4.228 -9.791 4.935 1.00 86.56 172 LEU A CA 1
ATOM 1418 C C . LEU A 1 172 ? -4.201 -11.217 5.527 1.00 86.56 172 LEU A C 1
ATOM 1420 O O . LEU A 1 172 ? -3.456 -12.051 5.019 1.00 86.56 172 LEU A O 1
ATOM 1424 N N . GLN A 1 173 ? -4.987 -11.499 6.573 1.00 85.88 173 GLN A N 1
ATOM 1425 C CA . GLN A 1 173 ? -5.091 -12.844 7.153 1.00 85.88 173 GLN A CA 1
ATOM 1426 C C . GLN A 1 173 ? -6.117 -13.730 6.444 1.00 85.88 173 GLN A C 1
ATOM 1428 O O . GLN A 1 173 ? -5.871 -14.927 6.302 1.00 85.88 173 GLN A O 1
ATOM 1433 N N . ASP A 1 174 ? -7.229 -13.151 5.996 1.00 78.81 174 ASP A N 1
ATOM 1434 C CA . ASP A 1 174 ? -8.393 -13.872 5.498 1.00 78.81 174 ASP A CA 1
ATOM 1435 C C . ASP A 1 174 ? -9.045 -13.088 4.347 1.00 78.81 174 ASP A C 1
ATOM 1437 O O . ASP A 1 174 ? -9.162 -11.864 4.391 1.00 78.81 174 ASP A O 1
ATOM 1441 N N . GLU A 1 175 ? -9.480 -13.800 3.305 1.00 81.94 175 GLU A N 1
ATOM 1442 C CA . GLU A 1 175 ? -10.165 -13.193 2.159 1.00 81.94 175 GLU A CA 1
ATOM 1443 C C . GLU A 1 175 ? -11.618 -12.800 2.481 1.00 81.94 175 GLU A C 1
ATOM 1445 O O . GLU A 1 175 ? -12.291 -13.507 3.242 1.00 81.94 175 GLU A O 1
ATOM 1450 N N . PRO A 1 176 ? -12.153 -11.734 1.850 1.00 86.81 176 PRO A N 1
ATOM 1451 C CA . PRO A 1 176 ? -11.541 -10.916 0.792 1.00 86.81 176 PRO A CA 1
ATOM 1452 C C . PRO A 1 176 ? -10.520 -9.886 1.304 1.00 86.81 176 PRO A C 1
ATOM 1454 O O . PRO A 1 176 ? -10.654 -9.351 2.405 1.00 86.81 176 PRO A O 1
ATOM 1457 N N . PHE A 1 177 ? -9.555 -9.514 0.454 1.00 92.62 177 PHE A N 1
ATOM 1458 C CA . PHE A 1 177 ? -8.705 -8.349 0.711 1.00 92.62 177 PHE A CA 1
ATOM 1459 C C . PHE A 1 177 ? -9.417 -7.079 0.248 1.00 92.62 177 PHE A C 1
ATOM 1461 O O . PHE A 1 177 ? -10.018 -7.050 -0.822 1.00 92.62 177 PHE A O 1
ATOM 1468 N N . VAL A 1 178 ? -9.307 -5.993 1.008 1.00 96.00 178 VAL A N 1
ATOM 1469 C CA . VAL A 1 178 ? -9.899 -4.707 0.622 1.00 96.00 178 VAL A CA 1
ATOM 1470 C C . VAL A 1 178 ? -8.826 -3.641 0.493 1.00 96.00 178 VAL A C 1
ATOM 1472 O O . VAL A 1 178 ? -8.166 -3.277 1.469 1.00 96.00 178 VAL A O 1
ATOM 1475 N N . GLU A 1 179 ? -8.668 -3.112 -0.715 1.00 97.12 179 GLU A N 1
ATOM 1476 C CA . GLU A 1 179 ? -7.822 -1.956 -0.989 1.00 97.12 179 GLU A CA 1
ATOM 1477 C C . GLU A 1 179 ? -8.620 -0.665 -0.795 1.00 97.12 179 GLU A C 1
ATOM 1479 O O . GLU A 1 179 ? -9.741 -0.528 -1.281 1.00 97.12 179 GLU A O 1
ATOM 1484 N N . VAL A 1 180 ? -8.036 0.307 -0.099 1.00 97.94 180 VAL A N 1
ATOM 1485 C CA . VAL A 1 180 ? -8.624 1.631 0.115 1.00 97.94 180 VAL A CA 1
ATOM 1486 C C . VAL A 1 180 ? -7.769 2.669 -0.592 1.00 97.94 180 VAL A C 1
ATOM 1488 O O . VAL A 1 180 ? -6.588 2.838 -0.276 1.00 97.94 180 VAL A O 1
ATOM 1491 N N . PHE A 1 181 ? -8.390 3.417 -1.497 1.00 97.88 181 PHE A N 1
ATOM 1492 C CA . PHE A 1 181 ? -7.794 4.547 -2.196 1.00 97.88 181 PHE A CA 1
ATOM 1493 C C . PHE A 1 181 ? -8.485 5.848 -1.794 1.00 97.88 181 PHE A C 1
ATOM 1495 O O . PHE A 1 181 ? -9.686 5.878 -1.532 1.00 97.88 181 PHE A O 1
ATOM 1502 N N . TYR A 1 182 ? -7.734 6.943 -1.778 1.00 97.50 182 TYR A N 1
ATOM 1503 C CA . TYR A 1 182 ? -8.291 8.287 -1.730 1.00 97.50 182 TYR A CA 1
ATOM 1504 C C . TYR A 1 182 ? -8.327 8.886 -3.133 1.00 97.50 182 TYR A C 1
ATOM 1506 O O . TYR A 1 182 ? -7.291 9.002 -3.787 1.00 97.50 182 TYR A O 1
ATOM 1514 N N . ASP A 1 183 ? -9.518 9.272 -3.576 1.00 97.69 183 ASP A N 1
ATOM 1515 C CA . ASP A 1 183 ? -9.735 10.023 -4.804 1.00 97.69 183 ASP A CA 1
ATOM 1516 C C . ASP A 1 183 ? -9.543 11.517 -4.524 1.00 97.69 183 ASP A C 1
ATOM 1518 O O . ASP A 1 183 ? -10.341 12.160 -3.836 1.00 97.69 183 ASP A O 1
ATOM 1522 N N . LYS A 1 184 ? -8.468 12.083 -5.076 1.00 97.00 184 LYS A N 1
ATOM 1523 C CA . LYS A 1 184 ? -8.106 13.495 -4.910 1.00 97.00 184 LYS A CA 1
ATOM 1524 C C . LYS A 1 184 ? -9.050 14.433 -5.660 1.00 97.00 184 LYS A C 1
ATOM 1526 O O . LYS A 1 184 ? -9.164 15.594 -5.268 1.00 97.00 184 LYS A O 1
ATOM 1531 N N . LYS A 1 185 ? -9.701 13.972 -6.734 1.00 96.12 185 LYS A N 1
ATOM 1532 C CA . LYS A 1 185 ? -10.641 14.781 -7.523 1.00 96.12 185 LYS A CA 1
ATOM 1533 C C . LYS A 1 185 ? -11.959 14.944 -6.786 1.00 96.12 185 LYS A C 1
ATOM 1535 O O . LYS A 1 185 ? -12.429 16.068 -6.627 1.00 96.12 185 LYS A O 1
ATOM 1540 N N . GLU A 1 186 ? -12.508 13.838 -6.301 1.00 96.38 186 GLU A N 1
ATOM 1541 C CA . GLU A 1 186 ? -13.813 13.816 -5.631 1.00 96.38 186 GLU A CA 1
ATOM 1542 C C . GLU A 1 186 ? -13.706 14.005 -4.109 1.00 96.38 186 GLU A C 1
ATOM 1544 O O . GLU A 1 186 ? -14.708 14.210 -3.424 1.00 96.38 186 GLU A O 1
ATOM 1549 N N . SER A 1 187 ? -12.482 14.010 -3.567 1.00 95.25 187 SER A N 1
ATOM 1550 C CA . SER A 1 187 ? -12.209 14.095 -2.127 1.00 95.25 187 SER A CA 1
ATOM 1551 C C . SER A 1 187 ? -12.907 12.991 -1.323 1.00 95.25 187 SER A C 1
ATOM 1553 O O . SER A 1 187 ? -13.392 13.231 -0.215 1.00 95.25 187 SER A O 1
ATOM 1555 N N . SER A 1 188 ? -12.950 11.781 -1.879 1.00 96.44 188 SER A N 1
ATOM 1556 C CA . SER A 1 188 ? -13.674 10.624 -1.344 1.00 96.44 188 SER A CA 1
ATOM 1557 C C . SER A 1 188 ? -12.788 9.386 -1.243 1.00 96.44 188 SER A C 1
ATOM 1559 O O . SER A 1 188 ? -11.711 9.326 -1.829 1.00 96.44 188 SER A O 1
ATOM 1561 N N . TYR A 1 189 ? -13.250 8.380 -0.503 1.00 97.44 189 TYR A N 1
ATOM 1562 C CA . TYR A 1 189 ? -12.583 7.083 -0.420 1.00 97.44 189 TYR A CA 1
ATOM 1563 C C . TYR A 1 189 ? -13.239 6.083 -1.367 1.00 97.44 189 TYR A C 1
ATOM 1565 O O . TYR A 1 189 ? -14.462 6.057 -1.491 1.00 97.44 189 TYR A O 1
ATOM 1573 N N . ILE A 1 190 ? -12.415 5.259 -2.004 1.00 97.50 190 ILE A N 1
ATOM 1574 C CA . ILE A 1 190 ? -12.827 4.138 -2.844 1.00 97.50 190 ILE A CA 1
ATOM 1575 C C . ILE A 1 190 ? -12.328 2.870 -2.160 1.00 97.50 190 ILE A C 1
ATOM 1577 O O . ILE A 1 190 ? -11.142 2.778 -1.845 1.00 97.50 190 ILE A O 1
ATOM 1581 N N . CYS A 1 191 ? -13.224 1.914 -1.941 1.00 97.31 191 CYS A N 1
ATOM 1582 C CA . CYS A 1 191 ? -12.874 0.578 -1.477 1.00 97.31 191 CYS A CA 1
ATOM 1583 C C . CYS A 1 191 ? -13.004 -0.398 -2.644 1.00 97.31 191 CYS A C 1
ATOM 1585 O O . CYS A 1 191 ? -13.999 -0.362 -3.366 1.00 97.31 191 CYS A O 1
ATOM 1587 N N . VAL A 1 192 ? -12.005 -1.255 -2.821 1.00 95.31 192 VAL A N 1
ATOM 1588 C CA . VAL A 1 192 ? -11.975 -2.272 -3.871 1.00 95.31 192 VAL A CA 1
ATOM 1589 C C . VAL A 1 192 ? -11.755 -3.620 -3.219 1.00 95.31 192 VAL A C 1
ATOM 1591 O O . VAL A 1 192 ? -10.746 -3.833 -2.552 1.00 95.31 192 VAL A O 1
ATOM 1594 N N . GLU A 1 193 ? -12.724 -4.507 -3.395 1.00 94.06 193 GLU A N 1
ATOM 1595 C CA . GLU A 1 193 ? -12.619 -5.898 -2.977 1.00 94.06 193 GLU A CA 1
ATOM 1596 C C . GLU A 1 193 ? -11.733 -6.671 -3.960 1.00 94.06 193 GLU A C 1
ATOM 1598 O O . GLU A 1 193 ? -11.877 -6.538 -5.178 1.00 94.06 193 GLU A O 1
ATOM 1603 N N . ARG A 1 194 ? -10.817 -7.474 -3.423 1.00 91.31 194 ARG A N 1
ATOM 1604 C CA . ARG A 1 194 ? -9.852 -8.292 -4.152 1.00 91.31 194 ARG A CA 1
ATOM 1605 C C . ARG A 1 194 ? -9.926 -9.723 -3.637 1.00 91.31 194 ARG A C 1
ATOM 1607 O O . ARG A 1 194 ? -9.853 -9.959 -2.431 1.00 91.31 194 ARG A O 1
ATOM 1614 N N . ASN A 1 195 ? -10.056 -10.660 -4.567 1.00 83.38 195 ASN A N 1
ATOM 1615 C CA . ASN A 1 195 ? -10.212 -12.088 -4.307 1.00 83.38 195 ASN A CA 1
ATOM 1616 C C . ASN A 1 195 ? -9.169 -12.853 -5.136 1.00 83.38 195 ASN A C 1
ATOM 1618 O O . ASN A 1 195 ? -8.978 -12.506 -6.304 1.00 83.38 195 ASN A O 1
ATOM 1622 N N . THR A 1 196 ? -8.500 -13.855 -4.553 1.00 66.94 196 THR A N 1
ATOM 1623 C CA . THR A 1 196 ? -7.536 -14.724 -5.265 1.00 66.94 196 THR A CA 1
ATOM 1624 C C . THR A 1 196 ? -8.169 -15.933 -5.950 1.00 66.94 196 THR A C 1
ATOM 1626 O O . THR A 1 196 ? -9.313 -16.329 -5.620 1.00 66.94 196 THR A O 1
#

pLDDT: mean 94.53, std 4.41, range [66.94, 98.25]

Foldseek 3Di:
DDPVVLVVLQVVVKKKKKFKFFDDPPADQAKKADPVDQFGIWGDDDPFIWTWGHDPNDTFIGTDPCVPDPRPRIGGIHIDMAIATEDQLVSLLPTDPVSVVVCVVVVADSQFSVRRVVPDDPVVNVRRLVRDPLNDPDRTFKMFDGDDDDDPPDRGDPVVPPQKGWTMWGGSPHDFIWTWIQRNVVRGIDIDTHDD

Organism: Chryseobacterium nakagawai (NCBI:txid1241982)

Sequence (196 aa):
MNIDQLKEKAQPMIRKAKLFTSANDADEKTAYTNENEPLRFIVKYSDQWMGLMEEQDEFSFVPVHIEAVDLSSYIALTERETEIYPPFETLMHYGDEEIQQWILENDGDKNELTSLAAFAPDDYTDIWIDSHPIYSNDDIFAYKGGWAMIWPEDDVPMQWNEDLEFLFQIGLQDEPFVEVFYDKKESSYICVERNT

Radius of gyration: 18.09 Å; chains: 1; bounding box: 47×30×55 Å